Protein AF-A0A7V8WSM6-F1 (afdb_monomer_lite)

Sequence (224 aa):
PVTVFGSGVRNAYDLVWHSNGRLYVPTNGSAAGGNTPGSPSGVTPSVPPMVNVGTQNDFLFTVTAGGYYGHPNPLLGNYALNGANPTSSVDRAEVVDQVVNGQVVYNGYPVGISVDPDYRFFAWDFSRNRSPNGVIEYKSATFGGILQNKILVVEYSGGDRILVLTPDSSGNIVSAEVLGVAGGLANPLDLIEDPSNGNIYVAELVSFTSTGATSSISVLKPEN

Structure (mmCIF, N/CA/C/O backbone):
data_AF-A0A7V8WSM6-F1
#
_entry.id   AF-A0A7V8WSM6-F1
#
loop_
_atom_site.group_PDB
_atom_site.id
_atom_site.type_symbol
_atom_site.label_atom_id
_atom_site.label_alt_id
_atom_site.label_comp_id
_atom_site.label_asym_id
_atom_site.label_entity_id
_atom_site.label_seq_id
_atom_site.pdbx_PDB_ins_code
_atom_site.Cartn_x
_atom_site.Cartn_y
_atom_site.Cartn_z
_atom_site.occupancy
_atom_site.B_iso_or_equiv
_atom_site.auth_seq_id
_atom_site.auth_comp_id
_atom_site.auth_asym_id
_atom_site.auth_atom_id
_atom_site.pdbx_PDB_model_num
ATOM 1 N N . PRO A 1 1 ? 6.224 -27.135 4.032 1.00 78.38 1 PRO A N 1
ATOM 2 C CA . PRO A 1 1 ? 7.325 -26.280 3.527 1.00 78.38 1 PRO A CA 1
ATOM 3 C C . PRO A 1 1 ? 6.829 -24.834 3.478 1.00 78.38 1 PRO A C 1
ATOM 5 O O . PRO A 1 1 ? 5.652 -24.642 3.191 1.00 78.38 1 PRO A O 1
ATOM 8 N N . VAL A 1 2 ? 7.675 -23.853 3.798 1.00 87.50 2 VAL A N 1
ATOM 9 C CA . VAL A 1 2 ? 7.325 -22.425 3.688 1.00 87.50 2 VAL A CA 1
ATOM 10 C C . VAL A 1 2 ? 7.483 -21.998 2.228 1.00 87.50 2 VAL A C 1
ATOM 12 O O . VAL A 1 2 ? 8.484 -22.338 1.600 1.00 87.50 2 VAL A O 1
ATOM 15 N N . THR A 1 3 ? 6.497 -21.285 1.686 1.00 90.69 3 THR A N 1
ATOM 16 C CA . THR A 1 3 ? 6.474 -20.814 0.293 1.00 90.69 3 THR A CA 1
ATOM 17 C C . THR A 1 3 ? 6.193 -19.318 0.241 1.00 90.69 3 THR A C 1
ATOM 19 O O . THR A 1 3 ? 5.464 -18.795 1.081 1.00 90.69 3 THR A O 1
ATOM 22 N N . VAL A 1 4 ? 6.731 -18.633 -0.770 1.00 91.69 4 VAL A N 1
ATOM 23 C CA . VAL A 1 4 ? 6.408 -17.225 -1.038 1.00 91.69 4 VAL A CA 1
ATOM 24 C C . VAL A 1 4 ? 4.964 -17.137 -1.535 1.00 91.69 4 VAL A C 1
ATOM 26 O O . VAL A 1 4 ? 4.626 -17.759 -2.539 1.00 91.69 4 VAL A O 1
ATOM 29 N N . PHE A 1 5 ? 4.111 -16.388 -0.829 1.00 95.12 5 PHE A N 1
ATOM 30 C CA . PHE A 1 5 ? 2.722 -16.164 -1.248 1.00 95.12 5 PHE A CA 1
ATOM 31 C C . PHE A 1 5 ? 2.624 -15.072 -2.319 1.00 95.12 5 PHE A C 1
ATOM 33 O O . PHE A 1 5 ? 1.976 -15.279 -3.332 1.00 95.12 5 PHE A O 1
ATOM 40 N N . GLY A 1 6 ? 3.312 -13.946 -2.140 1.00 95.75 6 GLY A N 1
ATOM 41 C CA . GLY A 1 6 ? 3.462 -12.877 -3.131 1.00 95.75 6 GLY A CA 1
ATOM 42 C C . GLY A 1 6 ? 4.819 -12.194 -2.956 1.00 95.75 6 GLY A C 1
ATOM 43 O O . GLY A 1 6 ? 5.420 -12.295 -1.885 1.00 95.75 6 GLY A O 1
ATOM 44 N N . SER A 1 7 ? 5.328 -11.543 -4.000 1.00 96.44 7 SER A N 1
ATOM 45 C CA . SER A 1 7 ? 6.680 -10.967 -4.035 1.00 96.44 7 SER A CA 1
ATOM 46 C C . SER A 1 7 ? 6.678 -9.495 -4.460 1.00 96.44 7 SER A C 1
ATOM 48 O O . SER A 1 7 ? 5.673 -8.954 -4.909 1.00 96.44 7 SER A O 1
ATOM 50 N N . GLY A 1 8 ? 7.811 -8.807 -4.310 1.00 96.50 8 GLY A N 1
ATOM 51 C CA . GLY A 1 8 ? 7.942 -7.418 -4.766 1.00 96.50 8 GLY A CA 1
ATOM 52 C C . GLY A 1 8 ? 7.204 -6.389 -3.912 1.00 96.50 8 GLY A C 1
ATOM 53 O O . GLY A 1 8 ? 6.919 -5.301 -4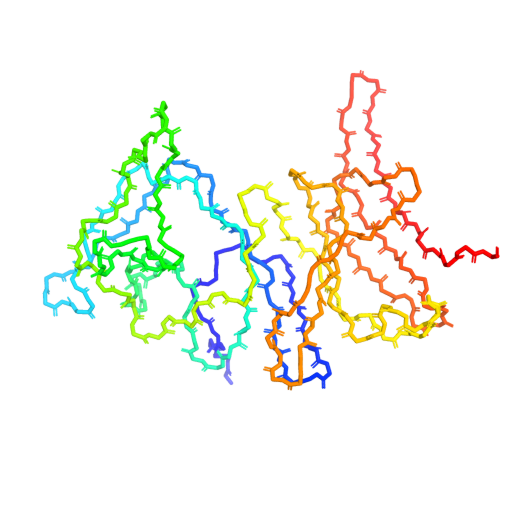.394 1.00 96.50 8 GLY A O 1
ATOM 54 N N . VAL A 1 9 ? 6.898 -6.706 -2.655 1.00 97.00 9 VAL A N 1
ATOM 55 C CA . VAL A 1 9 ? 6.440 -5.722 -1.665 1.00 97.00 9 VAL A CA 1
ATOM 56 C C . VAL A 1 9 ? 7.675 -5.087 -1.025 1.00 97.00 9 VAL A C 1
ATOM 58 O O . VAL A 1 9 ? 8.563 -5.806 -0.571 1.00 97.00 9 VAL A O 1
ATOM 61 N N . ARG A 1 10 ? 7.762 -3.752 -1.008 1.00 96.12 10 ARG A N 1
ATOM 62 C CA . ARG A 1 10 ? 8.948 -3.034 -0.511 1.00 96.12 10 ARG A CA 1
ATOM 63 C C . ARG A 1 10 ? 9.020 -2.987 1.017 1.00 96.12 10 ARG A C 1
ATOM 65 O O . ARG A 1 10 ? 9.949 -3.524 1.606 1.00 96.12 10 ARG A O 1
ATOM 72 N N . ASN A 1 11 ? 8.089 -2.263 1.636 1.00 96.69 11 ASN A N 1
ATOM 73 C CA . ASN A 1 11 ? 8.091 -1.973 3.069 1.00 96.69 11 ASN A CA 1
ATOM 74 C C . ASN A 1 11 ? 6.647 -1.923 3.581 1.00 96.69 11 ASN A C 1
ATOM 76 O O . ASN A 1 11 ? 6.059 -0.847 3.684 1.00 96.69 11 ASN A O 1
ATOM 80 N N . ALA A 1 12 ? 6.059 -3.098 3.791 1.00 97.12 12 ALA A N 1
ATOM 81 C CA . ALA A 1 12 ? 4.741 -3.251 4.393 1.00 97.12 12 ALA A CA 1
ATOM 82 C C . ALA A 1 12 ? 4.915 -3.634 5.862 1.00 97.12 12 ALA A C 1
ATOM 84 O O . ALA A 1 12 ? 5.482 -4.687 6.154 1.00 97.12 12 ALA A O 1
ATOM 85 N N . TYR A 1 13 ? 4.461 -2.768 6.765 1.00 97.19 13 TYR A N 1
ATOM 86 C CA . TYR A 1 13 ? 4.556 -3.013 8.205 1.00 97.19 13 TYR A CA 1
ATOM 87 C C . TYR A 1 13 ? 3.433 -3.906 8.728 1.00 97.19 13 TYR A C 1
ATOM 89 O O . TYR A 1 13 ? 3.624 -4.562 9.747 1.00 97.19 13 TYR A O 1
ATOM 97 N N . ASP A 1 14 ? 2.303 -3.953 8.021 1.00 98.50 14 ASP A N 1
ATOM 98 C CA . ASP A 1 14 ? 1.127 -4.709 8.431 1.00 98.50 14 ASP A CA 1
ATOM 99 C C . ASP A 1 14 ? 0.302 -5.190 7.221 1.00 98.50 14 ASP A C 1
ATOM 101 O O . ASP A 1 14 ? 0.520 -4.769 6.078 1.00 98.50 14 ASP A O 1
ATOM 105 N N . LEU A 1 15 ? -0.619 -6.122 7.465 1.00 98.50 15 LEU A N 1
ATOM 106 C CA . LEU A 1 15 ? -1.528 -6.694 6.481 1.00 98.50 15 LEU A CA 1
ATOM 107 C C . LEU A 1 15 ? -2.850 -7.117 7.122 1.00 98.50 15 LEU A C 1
ATOM 109 O O . LEU A 1 15 ? -2.899 -7.520 8.279 1.00 98.50 15 LEU A O 1
ATOM 113 N N . VAL A 1 16 ? -3.927 -7.121 6.337 1.00 98.69 16 VAL A N 1
ATOM 114 C CA . VAL A 1 16 ? -5.225 -7.613 6.808 1.00 98.69 16 VAL A CA 1
ATOM 115 C C . VAL A 1 16 ? -5.886 -8.548 5.806 1.00 98.69 16 VAL A C 1
ATOM 117 O O . VAL A 1 16 ? -6.043 -8.231 4.625 1.00 98.69 16 VAL A O 1
ATOM 120 N N . TRP A 1 17 ? -6.315 -9.712 6.296 1.00 98.56 17 TRP A N 1
ATOM 121 C CA . TRP A 1 17 ? -7.311 -10.533 5.614 1.00 98.56 17 TRP A CA 1
ATOM 122 C C . TRP A 1 17 ? -8.693 -9.984 5.933 1.00 98.56 17 TRP A C 1
ATOM 124 O O . TRP A 1 17 ? -9.184 -10.133 7.051 1.00 98.56 17 TRP A O 1
ATOM 134 N N . HIS A 1 18 ? -9.307 -9.351 4.944 1.00 98.56 18 HIS A N 1
ATOM 135 C CA . HIS A 1 18 ? -10.656 -8.827 5.073 1.00 98.56 18 HIS A CA 1
ATOM 136 C C . HIS A 1 18 ? -11.681 -9.948 4.901 1.00 98.56 18 HIS A C 1
ATOM 138 O O . HIS A 1 18 ? -11.479 -10.895 4.134 1.00 98.56 18 HIS A O 1
ATOM 144 N N . SER A 1 19 ? -12.845 -9.793 5.524 1.00 97.88 19 SER A N 1
ATOM 145 C CA . SER A 1 19 ? -14.006 -10.678 5.362 1.00 97.88 19 SER A CA 1
ATOM 146 C C . SER A 1 19 ? -14.483 -10.875 3.912 1.00 97.88 19 SER A C 1
ATOM 148 O O . SER A 1 19 ? -15.227 -11.813 3.636 1.00 97.88 19 SER A O 1
ATOM 150 N N . ASN A 1 20 ? -14.026 -10.046 2.962 1.00 97.50 20 ASN A N 1
ATOM 151 C CA . ASN A 1 20 ? -14.341 -10.166 1.537 1.00 97.50 20 ASN A CA 1
ATOM 152 C C . ASN A 1 20 ? -13.404 -11.154 0.808 1.00 97.50 20 ASN A C 1
ATOM 154 O O . ASN A 1 20 ? -13.482 -11.300 -0.410 1.00 97.50 20 ASN A O 1
ATOM 158 N N . GLY A 1 21 ? -12.507 -11.819 1.546 1.00 97.50 21 GLY A N 1
ATOM 159 C CA . GLY A 1 21 ? -11.591 -12.836 1.034 1.00 97.50 21 GLY A CA 1
ATOM 160 C C . GLY A 1 21 ? -10.293 -12.290 0.439 1.00 97.50 21 GLY A C 1
ATOM 161 O O . GLY A 1 21 ? -9.539 -13.058 -0.158 1.00 97.50 21 GLY A O 1
ATOM 162 N N . ARG A 1 22 ? -10.012 -10.988 0.576 1.00 98.25 22 ARG A N 1
ATOM 163 C CA . ARG A 1 22 ? -8.795 -10.357 0.046 1.00 98.25 22 ARG A CA 1
ATOM 164 C C . ARG A 1 22 ? -7.800 -10.014 1.143 1.00 98.25 22 ARG A C 1
ATOM 166 O O . ARG A 1 22 ? -8.174 -9.623 2.246 1.00 98.25 22 ARG A O 1
ATOM 173 N N . LEU A 1 23 ? -6.523 -10.133 0.791 1.00 98.62 23 LEU A N 1
ATOM 174 C CA . LEU A 1 23 ? -5.397 -9.698 1.604 1.00 98.62 23 LEU A CA 1
ATOM 175 C C . LEU A 1 23 ? -4.995 -8.285 1.179 1.00 98.62 23 LEU A C 1
ATOM 177 O O . LEU A 1 23 ? -4.481 -8.099 0.077 1.00 98.62 23 LEU A O 1
ATOM 181 N N . TYR A 1 24 ? -5.234 -7.300 2.035 1.00 98.81 24 TYR A N 1
ATOM 182 C CA . TYR A 1 24 ? -4.832 -5.916 1.808 1.00 98.81 24 TYR A CA 1
ATOM 183 C C . TYR A 1 24 ? -3.519 -5.622 2.529 1.00 98.81 24 TYR A C 1
ATOM 185 O O . TYR A 1 24 ? -3.363 -5.964 3.699 1.00 98.81 24 TYR A O 1
ATOM 193 N N . VAL A 1 25 ? -2.574 -5.008 1.817 1.00 98.81 25 VAL A N 1
ATOM 194 C CA . VAL A 1 25 ? -1.205 -4.781 2.298 1.00 98.81 25 VAL A CA 1
ATOM 195 C C . VAL A 1 25 ? -0.786 -3.339 1.993 1.00 98.81 25 VAL A C 1
ATOM 197 O O . VAL A 1 25 ? -0.358 -3.054 0.866 1.00 98.81 25 VAL A O 1
ATOM 200 N N . PRO A 1 26 ? -0.945 -2.395 2.939 1.00 98.50 26 PRO A N 1
ATOM 201 C CA . PRO A 1 26 ? -0.388 -1.054 2.802 1.00 98.50 26 PRO A CA 1
ATOM 202 C C . PRO A 1 26 ? 1.138 -1.122 2.760 1.00 98.50 26 PRO A C 1
ATOM 204 O O . PRO A 1 26 ? 1.773 -1.820 3.544 1.00 98.50 26 PRO A O 1
ATOM 207 N N . THR A 1 27 ? 1.744 -0.415 1.815 1.00 98.56 27 THR A N 1
ATOM 208 C CA . THR A 1 27 ? 3.173 -0.527 1.528 1.00 98.56 27 THR A CA 1
ATOM 209 C C . THR A 1 27 ? 3.771 0.840 1.269 1.00 98.56 27 THR A C 1
ATOM 211 O O . THR A 1 27 ? 3.248 1.617 0.469 1.00 98.56 27 THR A O 1
ATOM 214 N N . ASN A 1 28 ? 4.905 1.123 1.908 1.00 97.81 28 ASN A N 1
ATOM 215 C CA . ASN A 1 28 ? 5.605 2.384 1.710 1.00 97.81 28 ASN A CA 1
ATOM 216 C C . ASN A 1 28 ? 6.501 2.334 0.466 1.00 97.81 28 ASN A C 1
ATOM 218 O O . ASN A 1 28 ? 7.346 1.438 0.316 1.00 97.81 28 ASN A O 1
ATOM 222 N N . GLY A 1 29 ? 6.382 3.357 -0.370 1.00 95.50 29 GLY A N 1
ATOM 223 C CA . GLY A 1 29 ? 7.327 3.729 -1.409 1.00 95.50 29 GLY A CA 1
ATOM 224 C C . GLY A 1 29 ? 8.644 4.256 -0.831 1.00 95.50 29 GLY A C 1
ATOM 225 O O . GLY A 1 29 ? 8.790 4.499 0.370 1.00 95.50 29 GLY A O 1
ATOM 226 N N . SER A 1 30 ? 9.668 4.368 -1.680 1.00 93.25 30 SER A N 1
ATOM 227 C CA . SER A 1 30 ? 10.957 4.941 -1.285 1.00 93.25 30 SER A CA 1
ATOM 228 C C . SER A 1 30 ? 10.982 6.461 -1.414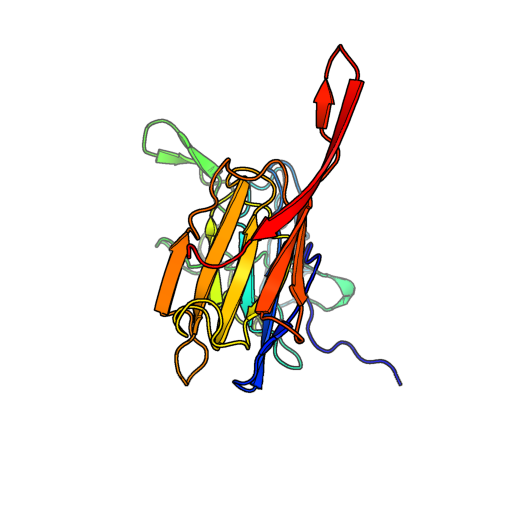 1.00 93.25 30 SER A C 1
ATOM 230 O O . SER A 1 30 ? 10.385 7.029 -2.329 1.00 93.25 30 SER A O 1
ATOM 232 N N . ALA A 1 31 ? 11.804 7.101 -0.579 1.00 91.06 31 ALA A N 1
ATOM 233 C CA . ALA A 1 31 ? 12.339 8.424 -0.882 1.00 91.06 31 ALA A CA 1
ATOM 234 C C . ALA A 1 31 ? 13.166 8.403 -2.188 1.00 91.06 31 ALA A C 1
ATOM 236 O O . ALA A 1 31 ? 13.475 7.333 -2.728 1.00 91.06 31 ALA A O 1
ATOM 237 N N . ALA A 1 32 ? 13.511 9.591 -2.691 1.00 90.12 32 ALA A N 1
ATOM 238 C CA . ALA A 1 32 ? 14.364 9.730 -3.870 1.00 90.12 32 ALA A CA 1
ATOM 239 C C . ALA A 1 32 ? 15.819 9.306 -3.588 1.00 90.12 32 ALA A C 1
ATOM 241 O O . ALA A 1 32 ? 16.246 9.237 -2.434 1.00 90.12 32 ALA A O 1
ATOM 242 N N . GLY A 1 33 ? 16.585 9.056 -4.651 1.00 88.62 33 GLY A N 1
ATOM 243 C CA . GLY A 1 33 ? 18.022 8.767 -4.581 1.00 88.62 33 GLY A CA 1
ATOM 244 C C . GLY A 1 33 ? 18.384 7.280 -4.591 1.00 88.62 33 GLY A C 1
ATOM 245 O O . GLY A 1 33 ? 19.563 6.935 -4.544 1.00 88.62 33 GLY A O 1
ATOM 246 N N . GLY A 1 34 ? 17.388 6.393 -4.663 1.00 90.38 34 GLY A N 1
ATOM 247 C CA . GLY A 1 34 ? 17.605 4.951 -4.801 1.00 90.38 34 GLY A CA 1
ATOM 248 C C . GLY A 1 34 ? 18.064 4.543 -6.205 1.00 90.38 34 GLY A C 1
ATOM 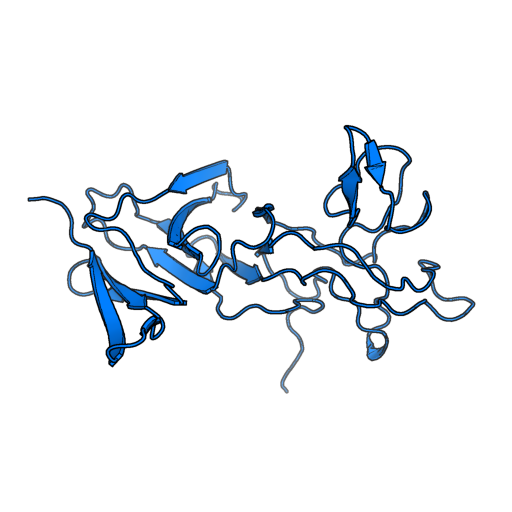249 O O . GLY A 1 34 ? 18.020 5.335 -7.140 1.00 90.38 34 GLY A O 1
ATOM 250 N N . ASN A 1 35 ? 18.456 3.279 -6.368 1.00 93.81 35 ASN A N 1
ATOM 251 C CA . ASN A 1 35 ? 18.804 2.690 -7.665 1.00 93.81 35 ASN A CA 1
ATOM 252 C C . ASN A 1 35 ? 17.948 1.443 -7.921 1.00 93.81 35 ASN A C 1
ATOM 254 O O . ASN A 1 35 ? 17.541 0.769 -6.971 1.00 93.81 35 ASN A O 1
ATOM 258 N N . THR A 1 36 ? 17.720 1.105 -9.190 1.00 95.25 36 THR A N 1
ATOM 259 C CA . THR A 1 36 ? 17.063 -0.145 -9.606 1.00 95.25 36 THR A CA 1
ATOM 260 C C . THR A 1 36 ? 17.998 -0.979 -10.481 1.00 95.25 36 THR A C 1
ATOM 262 O O . THR A 1 36 ? 18.817 -0.425 -11.222 1.00 95.25 36 THR A O 1
ATOM 265 N N . PRO A 1 37 ? 17.924 -2.318 -10.398 1.00 96.62 37 PRO A N 1
ATOM 266 C CA . PRO A 1 37 ? 18.732 -3.193 -11.235 1.00 96.62 37 PRO A CA 1
ATOM 267 C C . PRO A 1 37 ? 18.267 -3.142 -12.695 1.00 96.62 37 PRO A C 1
ATOM 269 O O . PRO A 1 37 ? 17.092 -2.928 -12.976 1.00 96.62 37 PRO A O 1
ATOM 272 N N . GLY A 1 38 ? 19.191 -3.405 -13.618 1.00 96.94 38 GLY A N 1
ATOM 273 C CA . GLY A 1 38 ? 18.856 -3.724 -15.004 1.00 96.94 38 GLY A CA 1
ATOM 274 C C . GLY A 1 38 ? 18.723 -5.232 -15.204 1.00 96.94 38 GLY A C 1
ATOM 275 O O . GLY A 1 38 ? 19.365 -6.017 -14.499 1.00 96.94 38 GLY A O 1
ATOM 276 N N . SER A 1 39 ? 17.918 -5.642 -16.177 1.00 97.56 39 SER A N 1
ATOM 277 C CA . SER A 1 39 ? 17.816 -7.039 -16.588 1.00 97.56 39 SER A CA 1
ATOM 278 C C . SER A 1 39 ? 19.076 -7.476 -17.354 1.00 97.56 39 SER A C 1
ATOM 280 O O . SER A 1 39 ? 19.581 -6.712 -18.183 1.00 97.56 39 SER A O 1
ATOM 282 N N . PRO A 1 40 ? 19.576 -8.708 -17.160 1.00 96.75 40 PRO A N 1
ATOM 283 C CA . PRO A 1 40 ? 20.607 -9.287 -18.016 1.00 96.75 40 PRO A CA 1
ATOM 284 C C . PRO A 1 40 ? 20.185 -9.354 -19.493 1.00 96.75 40 PRO A C 1
ATOM 286 O O . PRO A 1 40 ? 18.999 -9.390 -19.819 1.00 96.75 40 PRO A O 1
ATOM 289 N N . SER A 1 41 ? 21.164 -9.436 -20.398 1.00 95.75 41 SER A N 1
ATOM 290 C CA . SER A 1 41 ? 20.895 -9.632 -21.829 1.00 95.75 41 SER A CA 1
ATOM 291 C C . SER A 1 41 ? 20.082 -10.910 -22.072 1.00 95.75 41 SER A C 1
ATOM 293 O O . SER A 1 41 ? 20.397 -11.962 -21.517 1.00 95.75 41 SER A O 1
ATOM 295 N N . GLY A 1 42 ? 19.043 -10.814 -22.904 1.00 92.56 42 GLY A N 1
ATOM 296 C CA . GLY A 1 42 ? 18.147 -11.928 -23.230 1.00 92.56 42 GLY A CA 1
ATOM 297 C C . GLY A 1 42 ? 17.003 -12.159 -22.235 1.00 92.56 42 GLY A C 1
ATOM 298 O O . GLY A 1 42 ? 16.142 -12.993 -22.507 1.00 92.56 42 GLY A O 1
ATOM 299 N N . VAL A 1 43 ? 16.948 -11.421 -21.120 1.00 93.25 43 VAL A N 1
ATOM 300 C CA . VAL A 1 43 ? 15.796 -11.430 -20.205 1.00 93.25 43 VAL A CA 1
ATOM 301 C C . VAL A 1 43 ? 14.708 -10.487 -20.724 1.00 93.25 43 VAL A C 1
ATOM 303 O O . VAL A 1 43 ? 14.999 -9.413 -21.246 1.00 93.25 43 VAL A O 1
ATOM 306 N N . THR A 1 44 ? 13.448 -10.909 -20.604 1.00 90.94 44 THR A N 1
ATOM 307 C CA . THR A 1 44 ? 12.267 -10.123 -20.991 1.00 90.94 44 THR A CA 1
ATOM 308 C C . THR A 1 44 ? 11.369 -9.910 -19.763 1.00 90.94 44 THR A C 1
ATOM 310 O O . THR A 1 44 ? 11.040 -10.907 -19.121 1.00 90.94 44 THR A O 1
ATOM 313 N N . PRO A 1 45 ? 10.945 -8.668 -19.450 1.00 92.69 45 PRO A N 1
ATOM 314 C CA . PRO A 1 45 ? 11.236 -7.434 -20.186 1.00 92.69 45 PRO A CA 1
ATOM 315 C C . PRO A 1 45 ? 12.712 -7.015 -20.097 1.00 92.69 45 PRO A C 1
ATOM 317 O O . PRO A 1 45 ? 13.385 -7.267 -19.101 1.00 92.69 45 PRO A O 1
ATOM 320 N N . SER A 1 46 ? 13.207 -6.369 -21.159 1.00 95.75 46 SER A N 1
ATOM 321 C CA . SER A 1 46 ? 14.534 -5.747 -21.163 1.00 95.75 46 SER A CA 1
ATOM 322 C C . SER A 1 46 ? 14.453 -4.423 -20.410 1.00 95.75 46 SER A C 1
ATOM 324 O O . SER A 1 46 ? 14.003 -3.423 -20.964 1.00 95.75 46 SER A O 1
ATOM 326 N N . VAL A 1 47 ? 14.884 -4.416 -19.154 1.00 97.31 47 VAL A N 1
ATOM 327 C CA . VAL A 1 47 ? 14.799 -3.274 -18.240 1.00 97.31 47 VAL A CA 1
ATOM 328 C C . VAL A 1 47 ? 16.193 -2.660 -18.060 1.00 97.31 47 VAL A C 1
ATOM 330 O O . VAL A 1 47 ? 17.099 -3.354 -17.597 1.00 97.31 47 VAL A O 1
ATOM 333 N N . PRO A 1 48 ? 16.419 -1.379 -18.401 1.00 96.56 48 PRO A N 1
ATOM 334 C CA . PRO A 1 48 ? 17.684 -0.714 -18.093 1.00 96.56 48 PRO A CA 1
ATOM 335 C C . PRO A 1 48 ? 17.790 -0.431 -16.582 1.00 96.56 48 PRO A C 1
ATOM 337 O O . PRO A 1 48 ? 16.767 -0.251 -15.931 1.00 96.56 48 PRO A O 1
ATOM 340 N N . PRO A 1 49 ? 18.991 -0.360 -15.986 1.00 95.94 49 PRO A N 1
ATOM 341 C CA . PRO A 1 49 ? 19.119 0.102 -14.606 1.00 95.94 49 PRO A CA 1
ATOM 342 C C . PRO A 1 49 ? 18.744 1.588 -14.504 1.00 95.94 49 PRO A C 1
ATOM 344 O O . PRO A 1 49 ? 19.023 2.359 -15.425 1.00 95.94 49 PRO A O 1
ATOM 347 N N . MET A 1 50 ? 18.184 2.008 -13.369 1.00 93.50 50 MET A N 1
ATOM 348 C CA . MET A 1 50 ? 18.045 3.430 -13.037 1.00 93.50 50 MET A CA 1
ATOM 349 C C . MET A 1 50 ? 18.932 3.788 -11.850 1.00 93.50 50 MET A C 1
ATOM 351 O O . MET A 1 50 ? 19.126 2.991 -10.928 1.00 93.50 50 MET A O 1
ATOM 355 N N . VAL A 1 51 ? 19.441 5.017 -11.863 1.00 91.56 51 VAL A N 1
ATOM 356 C CA . VAL A 1 51 ? 20.179 5.616 -10.751 1.00 91.56 51 VAL A CA 1
ATOM 357 C C . VAL A 1 51 ? 19.476 6.880 -10.294 1.00 91.56 51 VAL A C 1
ATOM 359 O O . VAL A 1 51 ? 18.879 7.572 -11.113 1.00 91.56 51 VAL A O 1
ATOM 362 N N . ASN A 1 52 ? 19.573 7.193 -9.002 1.00 88.88 52 ASN A N 1
ATOM 363 C CA . ASN A 1 52 ? 18.945 8.381 -8.422 1.00 88.88 52 ASN A CA 1
ATOM 364 C C . ASN A 1 52 ? 17.425 8.447 -8.683 1.00 88.88 52 ASN A C 1
ATOM 366 O O . ASN A 1 52 ? 16.897 9.504 -8.999 1.00 88.88 52 ASN A O 1
ATOM 370 N N . VAL A 1 53 ? 16.724 7.319 -8.576 1.00 91.38 53 VAL A N 1
ATOM 371 C CA . VAL A 1 53 ? 15.282 7.186 -8.833 1.00 91.38 53 VAL A CA 1
ATOM 372 C C . VAL A 1 53 ? 14.479 8.168 -7.982 1.00 91.38 53 VAL A C 1
ATOM 374 O O . VAL A 1 53 ? 14.789 8.373 -6.803 1.00 91.38 53 VAL A O 1
ATOM 377 N N . GLY A 1 54 ? 13.436 8.749 -8.577 1.00 88.12 54 GLY A N 1
ATOM 378 C CA . GLY A 1 54 ? 12.536 9.683 -7.905 1.00 88.12 54 GLY A CA 1
ATOM 379 C C . GLY A 1 54 ? 11.745 9.072 -6.743 1.00 88.12 54 GLY A C 1
ATOM 380 O O . GLY A 1 54 ? 11.687 7.857 -6.547 1.00 88.12 54 GLY A O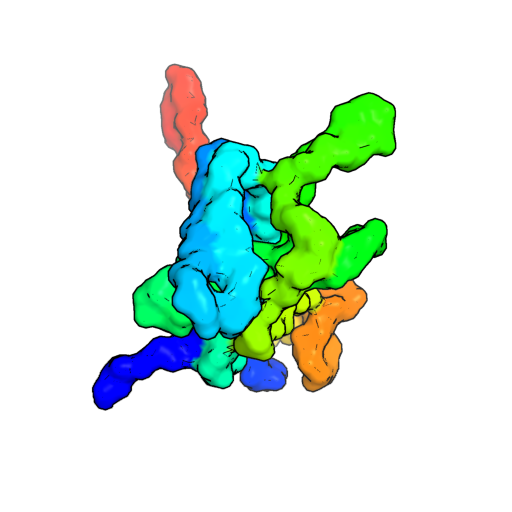 1
ATOM 381 N N . THR A 1 55 ? 11.115 9.935 -5.943 1.00 90.81 55 THR A N 1
ATOM 382 C CA . THR A 1 55 ? 10.243 9.497 -4.838 1.00 90.81 55 THR A CA 1
ATOM 383 C C . THR A 1 55 ? 9.060 8.685 -5.361 1.00 90.81 55 THR A C 1
ATOM 385 O O . THR A 1 55 ? 8.364 9.116 -6.281 1.00 90.81 55 THR A O 1
ATOM 388 N N . GLN A 1 56 ? 8.801 7.542 -4.732 1.00 93.69 56 GLN A N 1
ATOM 389 C CA . GLN A 1 56 ? 7.679 6.668 -5.068 1.00 93.69 56 GLN A CA 1
ATOM 390 C C . GLN A 1 56 ? 6.440 7.034 -4.248 1.00 93.69 56 GLN A C 1
ATOM 392 O O . GLN A 1 56 ? 6.546 7.520 -3.120 1.00 93.69 56 GLN A O 1
ATOM 397 N N . ASN A 1 57 ? 5.264 6.773 -4.811 1.00 95.25 57 ASN A N 1
ATOM 398 C CA . ASN A 1 57 ? 4.024 6.812 -4.047 1.00 95.25 57 ASN A CA 1
ATOM 399 C C . ASN A 1 57 ? 3.942 5.605 -3.100 1.00 95.25 57 ASN A C 1
ATOM 401 O O . ASN A 1 57 ? 4.577 4.571 -3.328 1.00 95.25 57 ASN A O 1
ATOM 405 N N . ASP A 1 58 ? 3.145 5.749 -2.048 1.00 97.81 58 ASP A N 1
ATOM 406 C CA . ASP A 1 58 ? 2.756 4.659 -1.167 1.00 97.81 58 ASP A CA 1
ATOM 407 C C . ASP A 1 58 ? 1.489 3.986 -1.714 1.00 97.81 58 ASP A C 1
ATOM 409 O O . ASP A 1 58 ? 0.580 4.653 -2.213 1.00 97.81 58 ASP A O 1
ATOM 413 N N . PHE A 1 59 ? 1.398 2.662 -1.607 1.00 98.31 59 PHE A N 1
ATOM 414 C CA . PHE A 1 59 ? 0.325 1.893 -2.239 1.00 98.31 59 PHE A CA 1
ATOM 415 C C . PHE A 1 59 ? -0.373 0.953 -1.264 1.00 98.31 59 PHE A C 1
ATOM 417 O O . PHE A 1 59 ? 0.253 0.383 -0.374 1.00 98.31 59 PHE A O 1
ATOM 424 N N . LEU A 1 60 ? -1.670 0.730 -1.473 1.00 98.62 60 LEU A N 1
ATOM 425 C CA . LEU A 1 60 ? -2.359 -0.449 -0.958 1.00 98.62 60 LEU A CA 1
ATOM 426 C C . LEU A 1 60 ? -2.295 -1.524 -2.032 1.00 98.62 60 LEU A C 1
ATOM 428 O O . LEU A 1 60 ? -2.780 -1.294 -3.138 1.00 98.62 60 LEU A O 1
ATOM 432 N N . PHE A 1 61 ? -1.778 -2.705 -1.721 1.00 98.50 61 PHE A N 1
ATOM 433 C CA . PHE A 1 61 ? -1.885 -3.855 -2.616 1.00 98.50 61 PHE A CA 1
ATOM 434 C C . PHE A 1 61 ? -3.007 -4.785 -2.177 1.00 98.50 61 PHE A C 1
ATOM 436 O O . PHE A 1 61 ? -3.215 -4.994 -0.984 1.00 98.50 61 PHE A O 1
ATOM 443 N N . THR A 1 62 ? -3.697 -5.389 -3.144 1.00 98.06 62 THR A N 1
ATOM 444 C CA . THR A 1 62 ? -4.482 -6.600 -2.896 1.00 98.06 62 THR A CA 1
ATOM 445 C C . THR A 1 62 ? -3.630 -7.802 -3.274 1.00 98.06 62 THR A C 1
ATOM 447 O O . THR A 1 62 ? -3.512 -8.145 -4.451 1.00 98.06 62 THR A O 1
ATOM 450 N N . VAL A 1 63 ? -3.003 -8.419 -2.275 1.00 98.38 63 VAL A N 1
ATOM 451 C CA . VAL A 1 63 ? -2.034 -9.488 -2.488 1.00 98.38 63 VAL A CA 1
ATOM 452 C C . VAL A 1 63 ? -2.735 -10.821 -2.750 1.00 98.38 63 VAL A C 1
ATOM 454 O O . VAL A 1 63 ? -3.593 -11.274 -1.999 1.00 98.38 63 VAL A O 1
ATOM 457 N N . THR A 1 64 ? -2.346 -11.469 -3.839 1.00 97.25 64 THR A N 1
ATOM 458 C CA . THR A 1 64 ? -2.802 -12.783 -4.293 1.00 97.25 64 THR A CA 1
ATOM 459 C C . THR A 1 64 ? -1.617 -13.725 -4.488 1.00 97.25 64 THR A C 1
ATOM 461 O O . THR A 1 64 ? -0.483 -13.275 -4.692 1.00 97.25 64 THR A O 1
ATOM 464 N N . ALA A 1 65 ? -1.891 -15.031 -4.425 1.00 96.06 65 ALA A N 1
ATOM 465 C CA . ALA A 1 65 ? -0.891 -16.077 -4.594 1.00 96.06 65 ALA A CA 1
ATOM 466 C C . ALA A 1 65 ? -0.151 -15.937 -5.939 1.00 96.06 65 ALA A C 1
ATOM 468 O O . ALA A 1 65 ? -0.783 -15.878 -6.992 1.00 96.06 65 ALA A O 1
ATOM 469 N N . GLY A 1 66 ? 1.181 -15.897 -5.899 1.00 94.19 66 GLY A N 1
ATOM 470 C CA . GLY A 1 66 ? 2.058 -15.757 -7.064 1.00 94.19 66 GLY A CA 1
ATOM 471 C C . GLY A 1 66 ? 2.153 -14.342 -7.646 1.00 94.19 66 GLY A C 1
ATOM 472 O O . GLY A 1 66 ? 2.880 -14.147 -8.612 1.00 94.19 66 GLY A O 1
ATOM 473 N N . GLY A 1 67 ? 1.448 -13.351 -7.093 1.00 95.94 67 GLY A N 1
ATOM 474 C CA . GLY A 1 67 ? 1.501 -11.981 -7.608 1.00 95.94 67 GLY A CA 1
ATOM 475 C C . GLY A 1 67 ? 2.804 -11.249 -7.270 1.00 95.94 67 GLY A C 1
ATOM 476 O O . GLY A 1 67 ? 3.402 -11.483 -6.215 1.00 95.94 67 GLY A O 1
ATOM 477 N N . TYR A 1 68 ? 3.187 -10.317 -8.145 1.00 97.31 68 TYR A N 1
ATOM 478 C CA . TYR A 1 68 ? 4.304 -9.392 -7.968 1.00 97.31 68 TYR A CA 1
ATOM 479 C C . TYR A 1 68 ? 3.794 -7.954 -7.766 1.00 97.31 68 TYR A C 1
ATOM 481 O O . TYR A 1 68 ? 2.844 -7.527 -8.426 1.00 97.31 68 TYR A O 1
ATOM 489 N N . TYR A 1 69 ? 4.420 -7.195 -6.861 1.00 97.88 69 TYR A N 1
ATOM 490 C CA . TYR A 1 69 ? 3.948 -5.860 -6.447 1.00 97.88 69 TYR A CA 1
ATOM 491 C C . TYR A 1 69 ? 4.961 -4.731 -6.679 1.00 97.88 69 TYR A C 1
ATOM 493 O O . TYR A 1 69 ? 4.815 -3.643 -6.129 1.00 97.88 69 TYR A O 1
ATOM 501 N N . GLY A 1 70 ? 5.923 -4.945 -7.583 1.00 96.25 70 GLY A N 1
ATOM 502 C CA . GLY A 1 70 ? 6.652 -3.855 -8.237 1.00 96.25 70 GLY A CA 1
ATOM 503 C C . GLY A 1 70 ? 8.012 -3.498 -7.644 1.00 96.25 70 GLY A C 1
ATOM 504 O O . GLY A 1 70 ? 8.761 -2.775 -8.288 1.00 96.25 70 GLY A O 1
ATOM 505 N N . HIS A 1 71 ? 8.392 -4.001 -6.466 1.00 97.00 71 HIS A N 1
ATOM 506 C CA . HIS A 1 71 ? 9.752 -3.808 -5.954 1.00 97.00 71 HIS A CA 1
ATOM 507 C C . HIS A 1 71 ? 10.736 -4.802 -6.606 1.00 97.00 71 HIS A C 1
ATOM 509 O O . HIS A 1 71 ? 10.532 -6.012 -6.457 1.00 97.00 71 HIS A O 1
ATOM 515 N N . PRO A 1 72 ? 11.776 -4.362 -7.347 1.00 95.88 72 PRO A N 1
ATOM 516 C CA . PRO A 1 72 ? 12.643 -5.261 -8.116 1.00 95.88 72 PRO A CA 1
ATOM 517 C C . PRO A 1 72 ? 13.322 -6.335 -7.265 1.00 95.88 72 PRO A C 1
ATOM 519 O O . PRO A 1 72 ? 13.808 -6.064 -6.168 1.00 95.88 72 PRO A O 1
ATOM 522 N N . ASN A 1 73 ? 13.397 -7.555 -7.797 1.00 94.06 73 ASN A N 1
ATOM 523 C CA . ASN A 1 73 ? 14.123 -8.662 -7.186 1.00 94.06 73 ASN A CA 1
ATOM 524 C C . ASN A 1 73 ? 14.794 -9.525 -8.272 1.00 94.06 73 ASN A C 1
ATOM 526 O O . ASN A 1 73 ? 14.189 -10.485 -8.762 1.00 94.06 73 ASN A O 1
ATOM 530 N N . PRO A 1 74 ? 16.064 -9.236 -8.615 1.00 94.44 74 PRO A N 1
ATOM 531 C CA . PRO A 1 74 ? 16.806 -9.981 -9.632 1.00 94.44 74 PRO A CA 1
ATOM 532 C C . PRO A 1 74 ? 16.947 -11.481 -9.358 1.00 94.44 74 PRO A C 1
ATOM 534 O O . PRO A 1 74 ? 17.095 -12.250 -10.302 1.00 94.44 74 PRO A O 1
ATOM 537 N N . LEU A 1 75 ? 16.888 -11.921 -8.093 1.00 92.19 75 LEU A N 1
ATOM 538 C CA . LEU A 1 75 ? 16.951 -13.349 -7.749 1.00 92.19 75 LEU A CA 1
ATOM 539 C C . LEU A 1 75 ? 15.679 -14.106 -8.152 1.00 92.19 75 LEU A C 1
ATOM 541 O O . LEU A 1 75 ? 15.712 -15.328 -8.266 1.00 92.19 75 LEU A O 1
ATOM 545 N N . LEU A 1 76 ? 14.576 -13.386 -8.367 1.00 91.38 76 LEU A N 1
ATOM 546 C CA . LEU A 1 76 ? 13.297 -13.919 -8.840 1.00 91.38 76 LEU A CA 1
ATOM 547 C C . LEU A 1 76 ? 13.000 -13.527 -10.296 1.00 91.38 76 LEU A C 1
ATOM 549 O O . LEU A 1 76 ? 11.922 -13.822 -10.797 1.00 91.38 76 LEU A O 1
ATOM 553 N N . GLY A 1 77 ? 13.949 -12.878 -10.979 1.00 93.12 77 GLY A N 1
ATOM 554 C CA . GLY A 1 77 ? 13.784 -12.443 -12.364 1.00 93.12 77 GLY A CA 1
ATOM 555 C C . GLY A 1 77 ? 12.904 -11.204 -12.549 1.00 93.12 77 GLY A C 1
ATOM 556 O O . GLY A 1 77 ? 12.532 -10.922 -13.682 1.00 93.12 77 GLY A O 1
ATOM 557 N N . ASN A 1 78 ? 12.597 -10.460 -11.479 1.00 95.25 78 ASN A N 1
ATOM 558 C CA . ASN A 1 78 ? 11.844 -9.208 -11.567 1.00 95.25 78 ASN A CA 1
ATOM 559 C C . ASN A 1 78 ? 12.779 -8.000 -11.541 1.00 95.25 78 ASN A C 1
ATOM 561 O O . ASN A 1 78 ? 13.634 -7.884 -10.654 1.00 95.25 78 ASN A O 1
ATOM 565 N N . TYR A 1 79 ? 12.592 -7.080 -12.481 1.00 96.69 79 TYR A N 1
ATOM 566 C CA . TYR A 1 79 ? 13.512 -5.960 -12.703 1.00 96.69 79 TYR A CA 1
ATOM 567 C C . TYR A 1 79 ? 12.795 -4.622 -12.847 1.00 96.69 79 TYR A C 1
ATOM 569 O O . TYR A 1 79 ? 13.346 -3.599 -12.436 1.00 96.69 79 TYR A O 1
ATOM 577 N N . ALA A 1 80 ? 11.592 -4.614 -13.420 1.00 96.56 80 ALA A N 1
ATOM 578 C CA . ALA A 1 80 ? 10.837 -3.398 -13.647 1.00 96.56 80 ALA A CA 1
ATOM 579 C C . ALA A 1 80 ? 10.290 -2.875 -12.316 1.00 96.56 80 ALA A C 1
ATOM 581 O O . ALA A 1 80 ? 9.547 -3.558 -11.613 1.00 96.56 80 ALA A O 1
ATOM 582 N N . LEU A 1 81 ? 10.655 -1.641 -11.969 1.00 96.69 81 LEU A N 1
ATOM 583 C CA . LEU A 1 81 ? 10.072 -0.959 -10.822 1.00 96.69 81 LEU A CA 1
ATOM 584 C C . LEU A 1 81 ? 8.615 -0.571 -11.123 1.00 96.69 81 LEU A C 1
ATOM 586 O O . LEU A 1 81 ? 8.358 0.207 -12.042 1.00 96.69 81 LEU A O 1
ATOM 590 N N . ASN A 1 82 ? 7.687 -1.056 -10.297 1.00 96.56 82 ASN A N 1
ATOM 591 C CA . ASN A 1 82 ? 6.257 -0.740 -10.331 1.00 96.56 82 ASN A CA 1
ATOM 592 C C . ASN A 1 82 ? 5.660 -0.821 -11.752 1.00 96.56 82 ASN A C 1
ATOM 594 O O . ASN A 1 82 ? 5.735 -1.862 -12.401 1.00 96.56 82 ASN A O 1
ATOM 598 N N . GLY A 1 83 ? 5.050 0.270 -12.222 1.00 96.12 83 GLY A N 1
ATOM 599 C CA . GLY A 1 83 ? 4.373 0.370 -13.512 1.00 96.12 83 GLY A CA 1
ATOM 600 C C . GLY A 1 83 ? 5.286 0.507 -14.727 1.00 96.12 83 GLY A C 1
ATOM 601 O O . GLY A 1 83 ? 4.773 0.584 -15.840 1.00 96.12 83 GLY A O 1
ATOM 602 N N . ALA A 1 84 ? 6.609 0.511 -14.537 1.00 95.94 84 ALA A N 1
ATOM 603 C CA . ALA A 1 84 ? 7.579 0.761 -15.600 1.00 95.94 84 ALA A CA 1
ATOM 604 C C . ALA A 1 84 ? 7.262 2.055 -16.388 1.00 95.94 84 ALA A C 1
ATOM 606 O O . ALA A 1 84 ? 6.884 3.041 -15.763 1.00 95.94 84 ALA A O 1
ATOM 607 N N . ASN A 1 85 ? 7.459 2.062 -17.714 1.00 95.38 85 ASN A N 1
ATOM 608 C CA . ASN A 1 85 ? 7.037 3.139 -18.623 1.00 95.38 85 ASN A CA 1
ATOM 609 C C . ASN A 1 85 ? 6.678 2.567 -20.017 1.00 95.38 85 ASN A C 1
ATOM 611 O O . ASN A 1 85 ? 7.467 2.685 -20.964 1.00 95.38 85 ASN A O 1
ATOM 615 N N . PRO A 1 86 ? 5.565 1.824 -20.153 1.00 95.94 86 PRO A N 1
ATOM 616 C CA . PRO A 1 86 ? 5.222 1.140 -21.398 1.00 95.94 86 PRO A CA 1
ATOM 617 C C . PRO A 1 86 ? 4.796 2.063 -22.550 1.00 95.94 86 PRO A C 1
ATOM 619 O O . PRO A 1 86 ? 4.948 1.670 -23.709 1.00 95.94 86 PRO A O 1
ATOM 622 N N . THR A 1 87 ? 4.252 3.251 -22.284 1.00 94.62 87 THR A N 1
ATOM 623 C CA . THR A 1 87 ? 3.672 4.141 -23.300 1.00 94.62 87 THR A CA 1
ATOM 624 C C . THR A 1 87 ? 4.241 5.556 -23.215 1.00 94.62 87 THR A C 1
ATOM 626 O O . THR A 1 87 ? 5.028 5.882 -22.346 1.00 94.62 87 THR A O 1
ATOM 629 N N . SER A 1 88 ? 3.899 6.430 -24.165 1.00 90.06 88 SER A N 1
ATOM 630 C CA . SER A 1 88 ? 4.270 7.852 -24.086 1.00 90.06 88 SER A CA 1
ATOM 631 C C . SER A 1 88 ? 3.272 8.692 -23.275 1.00 90.06 88 SER A C 1
ATOM 633 O O . SER A 1 88 ? 3.368 9.919 -23.277 1.00 90.06 88 SER A O 1
ATOM 635 N N . SER A 1 89 ? 2.253 8.055 -22.693 1.00 89.50 89 SER A N 1
ATOM 636 C CA . SER A 1 89 ? 1.269 8.701 -21.819 1.00 89.50 89 SER A CA 1
ATOM 637 C C . SER A 1 89 ? 1.706 8.558 -20.360 1.00 89.50 89 SER A C 1
ATOM 639 O O . SER A 1 89 ? 2.689 7.891 -20.076 1.00 89.50 89 SER A O 1
ATOM 641 N N . VAL A 1 90 ? 0.977 9.176 -19.427 1.00 86.19 90 VAL A N 1
ATOM 642 C CA . VAL A 1 90 ? 1.193 8.912 -17.997 1.00 86.19 90 VAL A CA 1
ATOM 643 C C . VAL A 1 90 ? 0.747 7.486 -17.697 1.00 86.19 90 VAL A C 1
ATOM 645 O O . VAL A 1 90 ? -0.449 7.187 -17.775 1.00 86.19 90 VAL A O 1
ATOM 648 N N . ASP A 1 91 ? 1.699 6.626 -17.347 1.00 92.19 91 ASP A N 1
ATOM 649 C CA . ASP A 1 91 ? 1.425 5.228 -17.055 1.00 92.19 91 ASP A CA 1
ATOM 650 C C . ASP A 1 91 ? 1.141 5.007 -15.566 1.00 92.19 91 ASP A C 1
ATOM 652 O O . ASP A 1 91 ? 1.646 5.671 -14.655 1.00 92.19 91 ASP A O 1
ATOM 656 N N . ARG A 1 92 ? 0.267 4.044 -15.287 1.00 94.38 92 ARG A N 1
ATOM 657 C CA . ARG A 1 92 ? -0.147 3.746 -13.918 1.00 94.38 92 ARG A CA 1
ATOM 658 C C . ARG A 1 92 ? 1.026 3.177 -13.121 1.00 94.38 92 ARG A C 1
ATOM 660 O O . ARG A 1 92 ? 1.594 2.171 -13.521 1.00 94.38 92 ARG A O 1
ATOM 667 N N . ALA A 1 93 ? 1.290 3.743 -11.942 1.00 94.31 93 ALA A N 1
ATOM 668 C CA . ALA A 1 93 ? 2.403 3.355 -11.064 1.00 94.31 93 ALA A CA 1
ATOM 669 C C . ALA A 1 93 ? 3.801 3.570 -11.677 1.00 94.31 93 ALA A C 1
ATOM 671 O O . ALA A 1 93 ? 4.783 3.020 -11.176 1.00 94.31 93 ALA A O 1
ATOM 672 N N . GLU A 1 94 ? 3.898 4.361 -12.743 1.00 92.62 94 GLU A N 1
ATOM 673 C CA . GLU A 1 94 ? 5.166 4.838 -13.273 1.00 92.62 94 GLU A CA 1
ATOM 674 C C . GLU A 1 94 ? 5.869 5.736 -12.240 1.00 92.62 94 GLU A C 1
ATOM 676 O O . GLU A 1 94 ? 5.250 6.581 -11.586 1.00 92.62 94 GLU A O 1
ATOM 681 N N . VAL A 1 95 ? 7.181 5.550 -12.077 1.00 91.25 95 VAL A N 1
ATOM 682 C CA . VAL A 1 95 ? 7.993 6.368 -11.169 1.00 91.25 95 VAL A CA 1
ATOM 683 C C . VAL A 1 95 ? 8.698 7.452 -11.974 1.00 91.25 95 VAL A C 1
ATOM 685 O O . VAL A 1 95 ? 9.672 7.184 -12.670 1.00 91.25 95 VAL A O 1
ATOM 688 N N . VAL A 1 96 ? 8.210 8.684 -11.840 1.00 84.88 96 VAL A N 1
ATOM 689 C CA . VAL A 1 96 ? 8.796 9.903 -12.419 1.00 84.88 96 VAL A CA 1
ATOM 690 C C . VAL A 1 96 ? 9.131 10.917 -11.329 1.00 84.88 96 VAL A C 1
ATOM 692 O O . VAL A 1 96 ? 8.513 10.930 -10.259 1.00 84.88 96 VAL A O 1
ATOM 695 N N . ASP A 1 97 ? 10.109 11.787 -11.578 1.00 72.56 97 ASP A N 1
ATOM 696 C CA . ASP A 1 97 ? 10.446 12.860 -10.644 1.00 72.56 97 ASP A CA 1
ATOM 697 C C . ASP A 1 97 ? 9.417 13.999 -10.663 1.00 72.56 97 ASP A C 1
ATOM 699 O O . ASP A 1 97 ? 8.475 14.022 -11.458 1.00 72.56 97 ASP A O 1
ATOM 703 N N . GLN A 1 98 ? 9.549 14.925 -9.707 1.00 60.19 98 GLN A N 1
ATOM 704 C CA . GLN A 1 98 ? 8.606 16.032 -9.568 1.00 60.19 98 GLN A CA 1
ATOM 705 C C . GLN A 1 98 ? 8.561 16.942 -10.799 1.00 60.19 98 GLN A C 1
ATOM 707 O O . GLN A 1 98 ? 9.518 17.121 -11.554 1.00 60.19 98 GLN A O 1
ATOM 712 N N . VAL A 1 99 ? 7.406 17.582 -10.929 1.00 60.69 99 VAL A N 1
ATOM 713 C CA . VAL A 1 99 ? 7.170 18.691 -11.836 1.00 60.69 99 VAL A CA 1
ATOM 714 C C . VAL A 1 99 ? 8.008 19.895 -11.386 1.00 60.69 99 VAL A C 1
ATOM 716 O O . VAL A 1 99 ? 7.693 20.525 -10.379 1.00 60.69 99 VAL A O 1
ATOM 719 N N . VAL A 1 100 ? 9.053 20.245 -12.134 1.00 57.59 100 VAL A N 1
ATOM 720 C CA . VAL A 1 100 ? 9.798 21.498 -11.948 1.00 57.59 100 VAL A CA 1
ATOM 721 C C . VAL A 1 100 ? 9.217 22.524 -12.916 1.00 57.59 100 VAL A C 1
ATOM 723 O O . VAL A 1 100 ? 9.186 22.299 -14.122 1.00 57.59 100 VAL A O 1
ATOM 726 N N . ASN A 1 101 ? 8.718 23.650 -12.396 1.00 61.78 101 ASN A N 1
ATOM 727 C CA . ASN A 1 101 ? 8.115 24.735 -13.189 1.00 61.78 101 ASN A CA 1
ATOM 728 C C . ASN A 1 101 ? 6.969 24.294 -14.123 1.00 61.78 101 ASN A C 1
ATOM 730 O O . ASN A 1 101 ? 6.846 24.784 -15.241 1.00 61.78 101 ASN A O 1
ATOM 734 N N . GLY A 1 102 ? 6.125 23.359 -13.684 1.00 60.62 102 GLY A N 1
ATOM 735 C CA . GLY A 1 102 ? 5.019 22.852 -14.507 1.00 60.62 102 GLY A CA 1
ATOM 736 C C . GLY A 1 102 ? 5.408 21.749 -15.500 1.00 60.62 102 GLY A C 1
ATOM 737 O O . GLY A 1 102 ? 4.529 21.235 -16.184 1.00 60.62 102 GLY A O 1
ATOM 738 N N . GLN A 1 103 ? 6.678 21.325 -15.542 1.00 54.69 103 GLN A N 1
ATOM 739 C CA . GLN A 1 103 ? 7.152 20.239 -16.400 1.00 54.69 103 GLN A CA 1
ATOM 740 C C . GLN A 1 103 ? 7.647 19.041 -15.577 1.00 54.69 103 GLN A C 1
ATOM 742 O O . GLN A 1 103 ? 8.511 19.200 -14.718 1.00 54.69 103 GLN A O 1
ATOM 747 N N . VAL A 1 104 ? 7.122 17.837 -15.842 1.00 60.84 104 VAL A N 1
ATOM 748 C CA . VAL A 1 104 ? 7.638 16.583 -15.259 1.00 60.84 104 VAL A CA 1
ATOM 749 C C . VAL A 1 104 ? 9.115 16.459 -15.626 1.00 60.84 104 VAL A C 1
ATOM 751 O O . VAL A 1 104 ? 9.452 16.358 -16.808 1.00 60.84 104 VAL A O 1
ATOM 754 N N . VAL A 1 105 ? 10.004 16.478 -14.631 1.00 65.31 105 VAL A N 1
ATOM 755 C CA . VAL A 1 105 ? 11.395 16.091 -14.862 1.00 65.31 105 VAL A CA 1
ATOM 756 C C . VAL A 1 105 ? 11.411 14.574 -14.899 1.00 65.31 105 VAL A C 1
ATOM 758 O O . VAL A 1 105 ? 11.183 13.897 -13.900 1.00 65.31 105 VAL A O 1
ATOM 761 N N . TYR A 1 106 ? 11.588 14.037 -16.099 1.00 65.81 106 TYR A N 1
ATOM 762 C CA . TYR A 1 106 ? 11.488 12.612 -16.332 1.00 65.81 106 TYR A CA 1
ATOM 763 C C . TYR A 1 106 ? 12.759 11.907 -15.841 1.00 65.81 106 TYR A C 1
ATOM 765 O O . TYR A 1 106 ? 13.785 11.909 -16.517 1.00 65.81 106 TYR A O 1
ATOM 773 N N . ASN A 1 107 ? 12.682 11.322 -14.648 1.00 76.12 107 ASN A N 1
ATOM 774 C CA . ASN A 1 107 ? 13.722 10.480 -14.050 1.00 76.12 107 ASN A CA 1
ATOM 775 C C . ASN A 1 107 ? 13.183 9.057 -13.810 1.00 76.12 107 ASN A C 1
ATOM 777 O O . ASN A 1 107 ? 13.300 8.490 -12.723 1.00 76.12 107 ASN A O 1
ATOM 781 N N . GLY A 1 108 ? 12.487 8.550 -14.830 1.00 85.12 108 GLY A N 1
ATOM 782 C CA . GLY A 1 108 ? 11.946 7.199 -14.908 1.00 85.12 108 GLY A CA 1
ATOM 783 C C . GLY A 1 108 ? 12.586 6.404 -16.046 1.00 85.12 108 GLY A C 1
ATOM 784 O O . GLY A 1 108 ? 13.611 6.793 -16.614 1.00 85.12 108 GLY A O 1
ATOM 785 N N . TYR A 1 109 ? 11.958 5.297 -16.424 1.00 93.00 109 TYR A N 1
ATOM 786 C CA . TYR A 1 109 ? 12.405 4.470 -17.544 1.00 93.00 109 TYR A CA 1
ATOM 787 C C . TYR A 1 109 ? 12.156 5.136 -18.907 1.00 93.00 109 TYR A C 1
ATOM 789 O O . TYR A 1 109 ? 11.161 5.823 -19.069 1.00 93.00 109 TYR A O 1
ATOM 797 N N . PRO A 1 110 ? 12.971 4.908 -19.950 1.00 92.19 110 PRO A N 1
ATOM 798 C CA . PRO A 1 110 ? 12.590 5.341 -21.297 1.00 92.19 110 PRO A CA 1
ATOM 799 C C . PRO A 1 110 ? 11.234 4.742 -21.719 1.00 92.19 110 PRO A C 1
ATOM 801 O O . PRO A 1 110 ? 10.867 3.659 -21.271 1.00 92.19 110 PRO A O 1
ATOM 804 N N . VAL A 1 111 ? 10.502 5.421 -22.607 1.00 93.75 111 VAL A N 1
ATOM 805 C CA . VAL A 1 111 ? 9.228 4.900 -23.135 1.00 93.75 111 VAL A CA 1
ATOM 806 C C . VAL A 1 111 ? 9.442 3.538 -23.801 1.00 93.75 111 VAL A C 1
ATOM 808 O O . VAL A 1 111 ? 10.381 3.360 -24.580 1.00 93.75 111 VAL A O 1
ATOM 811 N N . GLY A 1 112 ? 8.544 2.595 -23.524 1.00 95.38 112 GLY A N 1
ATOM 812 C CA . GLY A 1 112 ? 8.544 1.237 -24.066 1.00 95.38 112 GLY A CA 1
ATOM 813 C C . GLY A 1 112 ? 9.052 0.167 -23.096 1.00 95.38 112 GLY A C 1
ATOM 814 O O . GLY A 1 112 ? 9.075 -1.012 -23.461 1.00 95.38 112 GLY A O 1
ATOM 815 N N . ILE A 1 113 ? 9.431 0.525 -21.863 1.00 96.31 113 ILE A N 1
ATOM 816 C CA . ILE A 1 113 ? 9.763 -0.477 -20.843 1.00 96.31 113 ILE A CA 1
ATOM 817 C C . ILE A 1 113 ? 8.468 -1.081 -20.306 1.00 96.31 113 ILE A C 1
ATOM 819 O O . ILE A 1 113 ? 7.683 -0.423 -19.628 1.00 96.31 113 ILE A O 1
ATOM 823 N N . SER A 1 114 ? 8.254 -2.356 -20.623 1.00 96.19 114 SER A N 1
ATOM 824 C CA . SER A 1 114 ? 7.089 -3.112 -20.163 1.00 96.19 114 SER A CA 1
ATOM 825 C C . SER A 1 114 ? 7.182 -3.438 -18.674 1.00 96.19 114 SER A C 1
ATOM 827 O O . SER A 1 114 ? 8.271 -3.657 -18.141 1.00 96.19 114 SER A O 1
ATOM 829 N N . VAL A 1 115 ? 6.021 -3.526 -18.026 1.00 96.25 115 VAL A N 1
ATOM 830 C CA . VAL A 1 115 ? 5.899 -4.061 -16.666 1.00 96.25 115 VAL A CA 1
ATOM 831 C C . VAL A 1 115 ? 6.354 -5.516 -16.599 1.00 96.25 115 VAL A C 1
ATOM 833 O O . VAL A 1 115 ? 6.276 -6.258 -17.582 1.00 96.25 115 VAL A O 1
ATOM 836 N N . ASP A 1 116 ? 6.776 -5.939 -15.411 1.00 95.56 116 ASP A N 1
ATOM 837 C CA . ASP A 1 116 ? 6.943 -7.357 -15.106 1.00 95.56 116 ASP A CA 1
ATOM 838 C C . ASP A 1 116 ? 5.596 -8.102 -15.303 1.00 95.56 116 ASP A C 1
ATOM 840 O O . ASP A 1 116 ? 4.567 -7.609 -14.830 1.00 95.56 116 ASP A O 1
ATOM 844 N N . PRO A 1 117 ? 5.557 -9.277 -15.973 1.00 92.31 117 PRO A N 1
ATOM 845 C CA . PRO A 1 117 ? 4.303 -9.942 -16.368 1.00 92.31 117 PRO A CA 1
ATOM 846 C C . PRO A 1 117 ? 3.344 -10.271 -15.218 1.00 92.31 117 PRO A C 1
ATOM 848 O O . PRO A 1 117 ? 2.129 -10.300 -15.410 1.00 92.31 117 PRO A O 1
ATOM 851 N N . ASP A 1 118 ? 3.885 -10.510 -14.023 1.00 93.88 118 ASP A N 1
ATOM 852 C CA . ASP A 1 118 ? 3.107 -10.834 -12.827 1.00 93.88 118 ASP A CA 1
ATOM 853 C C . ASP A 1 118 ? 2.734 -9.611 -11.983 1.00 93.88 118 ASP A C 1
ATOM 855 O O . ASP A 1 118 ? 2.146 -9.778 -10.908 1.00 93.88 118 ASP A O 1
ATOM 859 N N . TYR A 1 119 ? 3.045 -8.391 -12.442 1.00 96.81 119 TYR A N 1
ATOM 860 C CA . TYR A 1 119 ? 2.702 -7.169 -11.724 1.00 96.81 119 TYR A CA 1
ATOM 861 C C . TYR A 1 119 ? 1.182 -6.993 -11.630 1.00 96.81 119 TYR A C 1
ATOM 863 O O . TYR A 1 119 ? 0.476 -6.912 -12.636 1.00 96.81 119 TYR A O 1
ATOM 871 N N . ARG A 1 120 ? 0.658 -6.930 -10.401 1.00 96.69 120 ARG A N 1
ATOM 872 C CA . ARG A 1 120 ? -0.796 -6.870 -10.145 1.00 96.69 120 ARG A CA 1
ATOM 873 C C . ARG A 1 120 ? -1.337 -5.467 -9.886 1.00 96.69 120 ARG A C 1
ATOM 875 O O . ARG A 1 120 ? -2.537 -5.329 -9.663 1.00 96.69 120 ARG A O 1
ATOM 882 N N . PHE A 1 121 ? -0.484 -4.444 -9.991 1.00 96.62 121 PHE A N 1
ATOM 883 C CA . PHE A 1 121 ? -0.788 -3.051 -9.656 1.00 96.62 121 PHE A CA 1
ATOM 884 C C . PHE A 1 121 ? -1.329 -2.869 -8.222 1.00 96.62 121 PHE A C 1
ATOM 886 O O . PHE A 1 121 ? -1.571 -3.814 -7.472 1.00 96.62 121 PHE A O 1
ATOM 893 N N . PHE A 1 122 ? -1.476 -1.614 -7.808 1.00 97.12 122 PHE A N 1
ATOM 894 C CA . PHE A 1 122 ? -2.078 -1.261 -6.524 1.00 97.12 122 PHE A CA 1
ATOM 895 C C . PHE A 1 122 ? -3.613 -1.321 -6.568 1.00 97.12 122 PHE A C 1
ATOM 897 O O . PHE A 1 122 ? -4.226 -1.242 -7.628 1.00 97.12 122 PHE A O 1
ATOM 904 N N . ALA A 1 123 ? -4.255 -1.443 -5.414 1.00 96.62 123 ALA A N 1
ATOM 905 C CA . ALA A 1 123 ? -5.691 -1.246 -5.223 1.00 96.62 123 ALA A CA 1
ATOM 906 C C . ALA A 1 123 ? -6.019 0.214 -4.870 1.00 96.62 123 ALA A C 1
ATOM 908 O O . ALA A 1 123 ? -7.071 0.718 -5.252 1.00 96.62 123 ALA A O 1
ATOM 909 N N . TRP A 1 124 ? -5.102 0.900 -4.180 1.00 98.06 124 TRP A N 1
ATOM 910 C CA . TRP A 1 124 ? -5.213 2.314 -3.825 1.00 98.06 124 TRP A CA 1
ATOM 911 C C . TRP A 1 124 ? -3.844 3.005 -3.852 1.00 98.06 124 TRP A C 1
ATOM 913 O O . TRP A 1 124 ? -2.833 2.379 -3.529 1.00 98.06 124 TRP A O 1
ATOM 923 N N . ASP A 1 125 ? -3.824 4.279 -4.244 1.00 97.31 125 ASP A N 1
ATOM 924 C CA . ASP A 1 125 ? -2.644 5.146 -4.220 1.00 97.31 125 ASP A CA 1
ATOM 925 C C . ASP A 1 125 ? -2.786 6.146 -3.073 1.00 97.31 125 ASP A C 1
ATOM 927 O O . ASP A 1 125 ? -3.640 7.034 -3.106 1.00 97.31 125 ASP A O 1
ATOM 931 N N . PHE A 1 126 ? -1.958 5.991 -2.042 1.00 97.12 126 PHE A N 1
ATOM 932 C CA . PHE A 1 126 ? -1.952 6.898 -0.898 1.00 97.12 126 PHE A CA 1
ATOM 933 C C . PHE A 1 126 ? -1.259 8.225 -1.223 1.00 97.12 126 PHE A C 1
ATOM 935 O O . PHE A 1 126 ? -1.359 9.158 -0.434 1.00 97.12 126 PHE A O 1
ATOM 942 N N . SER A 1 127 ? -0.621 8.374 -2.388 1.00 94.19 127 SER A N 1
ATOM 943 C CA . SER A 1 127 ? 0.329 9.429 -2.766 1.00 94.19 127 SER A CA 1
ATOM 944 C C . SER A 1 127 ? 1.677 9.317 -2.039 1.00 94.19 127 SER A C 1
ATOM 946 O O . SER A 1 127 ? 1.976 8.320 -1.386 1.00 94.19 127 SER A O 1
ATOM 948 N N . ARG A 1 128 ? 2.551 10.313 -2.215 1.00 91.38 128 ARG A N 1
ATOM 949 C CA . ARG A 1 128 ? 3.916 10.300 -1.668 1.00 91.38 128 ARG A CA 1
ATOM 950 C C . ARG A 1 128 ? 3.933 10.559 -0.169 1.00 91.38 128 ARG A C 1
ATOM 952 O O . ARG A 1 128 ? 3.226 11.444 0.312 1.00 91.38 128 ARG A O 1
ATOM 959 N N . ASN A 1 129 ? 4.867 9.899 0.513 1.00 92.25 129 ASN A N 1
ATOM 960 C CA . ASN A 1 129 ? 5.270 10.207 1.886 1.00 92.25 129 ASN A CA 1
ATOM 961 C C . ASN A 1 129 ? 4.098 10.202 2.884 1.00 92.25 129 ASN A C 1
ATOM 963 O O . ASN A 1 129 ? 4.066 11.012 3.809 1.00 92.25 129 ASN A O 1
ATOM 967 N N . ARG A 1 130 ? 3.115 9.318 2.695 1.00 95.62 130 ARG A N 1
ATOM 968 C CA . ARG A 1 130 ? 2.064 9.067 3.688 1.00 95.62 130 ARG A CA 1
ATOM 969 C C . ARG A 1 130 ? 2.508 8.070 4.736 1.00 95.62 130 ARG A C 1
ATOM 971 O O . ARG A 1 130 ? 2.136 8.219 5.894 1.00 95.62 130 ARG A O 1
ATOM 978 N N . SER A 1 131 ? 3.352 7.114 4.351 1.00 96.62 131 SER A N 1
ATOM 979 C CA . SER A 1 131 ? 3.815 6.034 5.218 1.00 96.62 131 SER A CA 1
ATOM 980 C C . SER A 1 131 ? 2.638 5.269 5.843 1.00 96.62 131 SER A C 1
ATOM 982 O O . SER A 1 131 ? 2.457 5.322 7.061 1.00 96.62 131 SER A O 1
ATOM 984 N N . PRO A 1 132 ? 1.800 4.585 5.036 1.00 97.75 132 PRO A N 1
ATOM 985 C CA . PRO A 1 132 ? 0.735 3.750 5.573 1.00 97.75 132 PRO A CA 1
ATOM 986 C C . PRO A 1 132 ? 1.347 2.578 6.361 1.00 97.75 132 PRO A C 1
ATOM 988 O O . PRO A 1 132 ? 2.227 1.872 5.857 1.00 97.75 132 PRO A O 1
ATOM 991 N N . ASN A 1 133 ? 0.969 2.422 7.625 1.00 96.94 133 ASN A N 1
ATOM 992 C CA . ASN A 1 133 ? 1.563 1.448 8.544 1.00 96.94 133 ASN A CA 1
ATOM 993 C C . ASN A 1 133 ? 0.512 0.419 8.974 1.00 96.94 133 ASN A C 1
ATOM 995 O O . ASN A 1 133 ? 0.151 -0.408 8.138 1.00 96.94 133 ASN A O 1
ATOM 999 N N . GLY A 1 134 ? 0.033 0.460 10.218 1.00 98.25 134 GLY A N 1
ATOM 1000 C CA . GLY A 1 134 ? -0.988 -0.468 10.706 1.00 98.25 134 GLY A CA 1
ATOM 1001 C C . GLY A 1 134 ? -2.286 -0.430 9.903 1.00 98.25 134 GLY A C 1
ATOM 1002 O O . GLY A 1 134 ? -2.699 0.623 9.394 1.00 98.25 134 GLY A O 1
ATOM 1003 N N . VAL A 1 135 ? -2.931 -1.591 9.795 1.00 98.88 135 VAL A N 1
ATOM 1004 C CA . VAL A 1 135 ? -4.186 -1.771 9.073 1.00 98.88 135 VAL A CA 1
ATOM 1005 C C . VAL A 1 135 ? -5.113 -2.770 9.755 1.00 98.88 135 VAL A C 1
ATOM 1007 O O . VAL A 1 135 ? -4.730 -3.878 10.110 1.00 98.88 135 VAL A O 1
ATOM 1010 N N . ILE A 1 136 ? -6.398 -2.425 9.835 1.00 98.88 136 ILE A N 1
ATOM 1011 C CA . ILE A 1 136 ? -7.443 -3.353 10.279 1.00 98.88 136 ILE A CA 1
ATOM 1012 C C . ILE A 1 136 ? -8.646 -3.332 9.343 1.00 98.88 136 ILE A C 1
ATOM 1014 O O . ILE A 1 136 ? -8.923 -2.343 8.667 1.00 98.88 136 ILE A O 1
ATOM 1018 N N . GLU A 1 137 ? -9.409 -4.420 9.356 1.00 98.81 137 GLU A N 1
ATOM 1019 C CA . GLU A 1 137 ? -10.828 -4.387 9.026 1.00 98.81 137 GLU A CA 1
ATOM 1020 C C . GLU A 1 137 ? -11.569 -4.074 10.322 1.00 98.81 137 GLU A C 1
ATOM 1022 O O . GLU A 1 137 ? -11.427 -4.815 11.296 1.00 98.81 137 GLU A O 1
ATOM 1027 N N . TYR A 1 138 ? -12.363 -3.008 10.331 1.00 98.69 138 TYR A N 1
ATOM 1028 C CA . TYR A 1 138 ? -13.195 -2.689 11.484 1.00 98.69 138 TYR A CA 1
ATOM 1029 C C . TYR A 1 138 ? -14.505 -3.486 11.438 1.00 98.69 138 TYR A C 1
ATOM 1031 O O . TYR A 1 138 ? -15.241 -3.429 10.449 1.00 98.69 138 TYR A O 1
ATOM 1039 N N . LYS A 1 139 ? -14.805 -4.249 12.493 1.00 98.44 139 LYS A N 1
ATOM 1040 C CA . LYS A 1 139 ? -15.870 -5.268 12.488 1.00 98.44 139 LYS A CA 1
ATOM 1041 C C . LYS A 1 139 ? -17.103 -4.882 13.289 1.00 98.44 139 LYS A C 1
ATOM 1043 O O . LYS A 1 139 ? -18.202 -5.335 12.956 1.00 98.44 139 LYS A O 1
ATOM 1048 N N . SER A 1 140 ? -16.961 -4.087 14.342 1.00 97.94 140 SER A N 1
ATOM 1049 C CA . SER A 1 140 ? -18.091 -3.694 15.177 1.00 97.94 140 SER A CA 1
ATOM 1050 C C . SER A 1 140 ? -19.041 -2.725 14.459 1.00 97.94 140 SER A C 1
ATOM 1052 O O . SER A 1 140 ? -18.714 -2.078 13.465 1.00 97.94 140 SER A O 1
ATOM 1054 N N . ALA A 1 141 ? -20.251 -2.611 15.001 1.00 97.19 141 ALA A N 1
ATOM 1055 C CA . ALA A 1 141 ? -21.210 -1.570 14.660 1.00 97.19 141 ALA A CA 1
ATOM 1056 C C . ALA A 1 141 ? -21.148 -0.360 15.619 1.00 97.19 141 ALA A C 1
ATOM 1058 O O . ALA A 1 141 ? -21.986 0.530 15.508 1.00 97.19 141 ALA A O 1
ATOM 1059 N N . THR A 1 142 ? -20.177 -0.304 16.544 1.00 97.06 142 THR A N 1
ATOM 1060 C CA . THR A 1 142 ? -20.091 0.706 17.622 1.00 97.06 142 THR A CA 1
ATOM 1061 C C . THR A 1 142 ? -20.146 2.148 17.107 1.00 97.06 142 THR A C 1
ATOM 1063 O O . THR A 1 142 ? -20.859 2.968 17.678 1.00 97.06 142 THR A O 1
ATOM 1066 N N . PHE A 1 143 ? -19.482 2.466 15.992 1.00 95.75 143 PHE A N 1
ATOM 1067 C CA . PHE A 1 143 ? -19.620 3.768 15.322 1.00 95.75 143 PHE A CA 1
ATOM 1068 C C . PHE A 1 143 ? -20.857 3.793 14.412 1.00 95.75 143 PHE A C 1
ATOM 1070 O O . PHE A 1 143 ? -20.736 4.000 13.212 1.00 95.75 143 PHE A O 1
ATOM 1077 N N . GLY A 1 144 ? -22.044 3.470 14.933 1.00 95.12 144 GLY A N 1
ATOM 1078 C CA . GLY A 1 144 ? -23.299 3.449 14.162 1.00 95.12 144 GLY A CA 1
ATOM 1079 C C . GLY A 1 144 ? -23.277 2.576 12.894 1.00 95.12 144 GLY A C 1
ATOM 1080 O O . GLY A 1 144 ? -24.040 2.823 11.965 1.00 95.12 144 GLY A O 1
ATOM 1081 N N . GLY A 1 145 ? -22.370 1.598 12.819 1.00 96.38 145 GLY A N 1
ATOM 1082 C CA . GLY A 1 145 ? -22.138 0.754 11.642 1.00 96.38 145 GLY A CA 1
ATOM 1083 C C . GLY A 1 145 ? -21.391 1.412 10.476 1.00 96.38 145 GLY A C 1
ATOM 1084 O O . GLY A 1 145 ? -21.071 0.715 9.517 1.00 96.38 145 GLY A O 1
ATOM 1085 N N . ILE A 1 146 ? -21.058 2.708 10.529 1.00 95.75 146 ILE A N 1
ATOM 1086 C CA . ILE A 1 146 ? -20.466 3.408 9.372 1.00 95.75 146 ILE A CA 1
ATOM 1087 C C . ILE A 1 146 ? -19.057 2.908 9.021 1.00 95.75 146 ILE A C 1
ATOM 1089 O O . ILE A 1 146 ? -18.688 2.860 7.846 1.00 95.75 146 ILE A O 1
ATOM 1093 N N . LEU A 1 147 ? -18.295 2.471 10.028 1.00 97.88 147 LEU A N 1
ATOM 1094 C CA . LEU A 1 147 ? -16.957 1.901 9.854 1.00 97.88 147 LEU A CA 1
ATOM 1095 C C . LEU A 1 147 ? -16.977 0.385 9.615 1.00 97.88 147 LEU A C 1
ATOM 1097 O O . LEU A 1 147 ? -15.941 -0.188 9.292 1.00 97.88 147 LEU A O 1
ATOM 1101 N N . GLN A 1 148 ? -18.125 -0.280 9.768 1.00 98.12 148 GLN A N 1
ATOM 1102 C CA . GLN A 1 148 ? -18.194 -1.735 9.668 1.00 98.12 148 GLN A CA 1
ATOM 1103 C C . GLN A 1 148 ? -17.792 -2.205 8.259 1.00 98.12 148 GLN A C 1
ATOM 1105 O O . GLN A 1 148 ? -18.269 -1.675 7.248 1.00 98.12 148 GLN A O 1
ATOM 1110 N N . ASN A 1 149 ? -16.913 -3.210 8.203 1.00 98.31 149 ASN A N 1
ATOM 1111 C CA . ASN A 1 149 ? -16.312 -3.767 6.986 1.00 98.31 149 ASN A CA 1
ATOM 1112 C C . ASN A 1 149 ? -15.533 -2.727 6.154 1.00 98.31 149 ASN A C 1
ATOM 1114 O O . ASN A 1 149 ? -15.432 -2.844 4.931 1.00 98.31 149 ASN A O 1
ATOM 1118 N N . LYS A 1 150 ? -15.046 -1.655 6.791 1.00 98.75 150 LYS A N 1
ATOM 1119 C CA . LYS A 1 150 ? -14.086 -0.723 6.191 1.00 98.75 150 LYS A CA 1
ATOM 1120 C C . LYS A 1 150 ? -12.672 -1.150 6.552 1.00 98.75 150 LYS A C 1
ATOM 1122 O O . LYS A 1 150 ? -12.441 -1.758 7.597 1.00 98.75 150 LYS A O 1
ATOM 1127 N N . ILE A 1 151 ? -11.728 -0.773 5.699 1.00 98.88 151 ILE A N 1
ATOM 1128 C CA . ILE A 1 151 ? -10.301 -0.940 5.957 1.00 98.88 151 ILE A CA 1
ATOM 1129 C C . ILE A 1 151 ? -9.798 0.374 6.546 1.00 98.88 151 ILE A C 1
ATOM 1131 O O . ILE A 1 151 ? -9.887 1.410 5.891 1.00 98.88 151 ILE A O 1
ATOM 1135 N N . LEU A 1 152 ? -9.292 0.351 7.772 1.00 98.88 152 LEU A N 1
ATOM 1136 C CA . LEU A 1 152 ? -8.697 1.522 8.409 1.00 98.88 152 LEU A CA 1
ATOM 1137 C C . LEU A 1 152 ? -7.183 1.380 8.348 1.00 98.88 152 LEU A C 1
ATOM 1139 O O . LEU A 1 152 ? -6.653 0.361 8.780 1.00 98.88 152 LEU A O 1
ATOM 1143 N N . VAL A 1 153 ? -6.505 2.400 7.828 1.00 98.75 153 VAL A N 1
ATOM 1144 C CA . VAL A 1 153 ? -5.044 2.447 7.696 1.00 98.75 153 VAL A CA 1
ATOM 1145 C C . VAL A 1 153 ? -4.528 3.685 8.413 1.00 98.75 153 VAL A C 1
ATOM 1147 O O . VAL A 1 153 ? -5.006 4.786 8.135 1.00 98.75 153 VAL A O 1
ATOM 1150 N N . VAL A 1 154 ? -3.549 3.537 9.304 1.00 98.12 154 VAL A N 1
ATOM 1151 C CA . VAL A 1 154 ? -2.844 4.702 9.863 1.00 98.12 154 VAL A CA 1
ATOM 1152 C C . VAL A 1 154 ? -1.755 5.178 8.908 1.00 98.12 154 VAL A C 1
ATOM 1154 O O . VAL A 1 154 ? -0.991 4.381 8.366 1.00 98.12 154 VAL A O 1
ATOM 1157 N N . GLU A 1 155 ? -1.680 6.489 8.699 1.00 97.50 155 GLU A N 1
ATOM 1158 C CA . GLU A 1 155 ? -0.617 7.154 7.948 1.00 97.50 155 GLU A CA 1
ATOM 1159 C C . GLU A 1 155 ? 0.292 7.908 8.923 1.00 97.50 155 GLU A C 1
ATOM 1161 O O . GLU A 1 155 ? -0.119 8.922 9.490 1.00 97.50 155 GLU A O 1
ATOM 1166 N N . TYR A 1 156 ? 1.523 7.415 9.096 1.00 93.25 156 TYR A N 1
ATOM 1167 C CA . TYR A 1 156 ? 2.500 7.959 10.045 1.00 93.25 156 TYR A CA 1
ATOM 1168 C C . TYR A 1 156 ? 3.045 9.338 9.651 1.00 93.25 156 TYR A C 1
ATOM 1170 O O . TYR A 1 156 ? 3.298 10.152 10.523 1.00 93.25 156 TYR A O 1
ATOM 1178 N N . SER A 1 157 ? 3.306 9.591 8.360 1.00 86.75 157 SER A N 1
ATOM 1179 C CA . SER A 1 157 ? 4.132 10.735 7.934 1.00 86.75 157 SER A CA 1
ATOM 1180 C C . SER A 1 157 ? 3.288 11.945 7.527 1.00 86.75 157 SER A C 1
ATOM 1182 O O . SER A 1 157 ? 2.646 12.553 8.369 1.00 86.75 157 SER A O 1
ATOM 1184 N N . GLY A 1 158 ? 3.228 12.319 6.244 1.00 80.94 158 GLY A N 1
ATOM 1185 C CA . GLY A 1 158 ? 2.510 13.513 5.779 1.00 80.94 158 GLY A CA 1
ATOM 1186 C C . GLY A 1 158 ? 0.985 13.486 5.973 1.00 80.94 158 GLY A C 1
ATOM 1187 O O . GLY A 1 158 ? 0.293 14.291 5.350 1.00 80.94 158 GLY A O 1
ATOM 1188 N N . GLY A 1 159 ? 0.448 12.537 6.742 1.00 80.00 159 GLY A N 1
ATOM 1189 C CA . GLY A 1 159 ? -0.966 12.380 7.062 1.00 80.00 159 GLY A CA 1
ATOM 1190 C C . GLY A 1 159 ? -1.292 12.603 8.539 1.00 80.00 159 GLY A C 1
ATOM 1191 O O . GLY A 1 159 ? -2.259 13.313 8.801 1.00 80.00 159 GLY A O 1
ATOM 1192 N N . ASP A 1 160 ? -0.533 11.997 9.462 1.00 93.56 160 ASP A N 1
ATOM 1193 C CA . ASP A 1 160 ? -0.839 11.954 10.903 1.00 93.56 160 ASP A CA 1
ATOM 1194 C C . ASP A 1 160 ? -2.321 11.626 11.179 1.00 93.56 160 ASP A C 1
ATOM 1196 O O . ASP A 1 160 ? -3.041 12.328 11.893 1.00 93.56 160 ASP A O 1
ATOM 1200 N N . ARG A 1 161 ? -2.833 10.579 10.518 1.00 95.88 161 ARG A N 1
ATOM 1201 C CA . ARG A 1 161 ? -4.281 10.312 10.446 1.00 95.88 161 ARG A CA 1
ATOM 1202 C C . ARG A 1 161 ? -4.614 8.841 10.246 1.00 95.88 161 ARG A C 1
ATOM 1204 O O . ARG A 1 161 ? -3.753 8.037 9.906 1.00 95.88 161 ARG A O 1
ATOM 1211 N N . ILE A 1 162 ? -5.901 8.524 10.376 1.00 98.31 162 ILE A N 1
ATOM 1212 C CA . ILE A 1 162 ? -6.489 7.266 9.907 1.00 98.31 162 ILE A CA 1
ATOM 1213 C C . ILE A 1 162 ? -7.232 7.541 8.598 1.00 98.31 162 ILE A C 1
ATOM 1215 O O . ILE A 1 162 ? -8.121 8.397 8.547 1.00 98.31 162 ILE A O 1
ATOM 1219 N N . LEU A 1 163 ? -6.886 6.801 7.548 1.00 98.25 163 LEU A N 1
ATOM 1220 C CA . LEU A 1 163 ? -7.630 6.765 6.297 1.00 98.25 163 LEU A CA 1
ATOM 1221 C C . LEU A 1 163 ? -8.570 5.554 6.300 1.00 98.25 163 LEU A C 1
ATOM 1223 O O . LEU A 1 163 ? -8.141 4.419 6.501 1.00 98.25 163 LEU A O 1
ATOM 1227 N N . VAL A 1 164 ? -9.855 5.805 6.072 1.00 98.69 164 VAL A N 1
ATOM 1228 C CA . VAL A 1 164 ? -10.915 4.802 5.952 1.00 98.69 164 VAL A CA 1
ATOM 1229 C C . VAL A 1 164 ? -11.117 4.506 4.476 1.00 98.69 164 VAL A C 1
ATOM 1231 O O . VAL A 1 164 ? -11.536 5.378 3.719 1.00 98.69 164 VAL A O 1
ATOM 1234 N N . LEU A 1 165 ? -10.828 3.280 4.062 1.00 98.88 165 LEU A N 1
ATOM 1235 C CA . LEU A 1 165 ? -11.018 2.810 2.698 1.00 98.88 165 LEU A CA 1
ATOM 1236 C C . LEU A 1 165 ? -12.261 1.923 2.621 1.00 98.88 165 LEU A C 1
ATOM 1238 O O . LEU A 1 165 ? -12.446 1.003 3.426 1.00 98.88 165 LEU A O 1
ATOM 1242 N N . THR A 1 166 ? -13.098 2.177 1.619 1.00 98.69 166 THR A N 1
ATOM 1243 C CA . THR A 1 166 ? -14.303 1.387 1.350 1.00 98.69 166 THR A CA 1
ATOM 1244 C C . THR A 1 166 ? -14.049 0.423 0.198 1.00 98.69 166 THR A C 1
ATOM 1246 O O . THR A 1 166 ? -13.941 0.883 -0.942 1.00 98.69 166 THR A O 1
ATOM 1249 N N . PRO A 1 167 ? -13.978 -0.896 0.444 1.00 98.25 167 PRO A N 1
ATOM 1250 C CA . PRO A 1 167 ? -13.987 -1.879 -0.629 1.00 98.25 167 PRO A CA 1
ATOM 1251 C C . PRO A 1 167 ? -15.408 -2.109 -1.176 1.00 98.25 167 PRO A C 1
ATOM 1253 O O . PRO A 1 167 ? -16.382 -2.110 -0.422 1.00 98.25 167 PRO A O 1
ATOM 1256 N N . ASP A 1 168 ? -15.534 -2.351 -2.482 1.00 96.19 168 ASP A N 1
ATOM 1257 C CA . ASP A 1 168 ? -16.743 -2.922 -3.087 1.00 96.19 168 ASP A CA 1
ATOM 1258 C C . ASP A 1 168 ? -16.812 -4.454 -2.889 1.00 96.19 168 ASP A C 1
ATOM 1260 O O . ASP A 1 168 ? -15.936 -5.074 -2.278 1.00 96.19 168 ASP A O 1
ATOM 1264 N N . SER A 1 169 ? -17.855 -5.101 -3.419 1.00 92.44 169 SER A N 1
ATOM 1265 C CA . SER A 1 169 ? -18.014 -6.566 -3.355 1.00 92.44 169 SER A CA 1
ATOM 1266 C C . SER A 1 169 ? -16.939 -7.334 -4.127 1.00 92.44 169 SER A C 1
ATOM 1268 O O . SER A 1 169 ? -16.665 -8.495 -3.831 1.00 92.44 169 SER A O 1
ATOM 1270 N N . SER A 1 170 ? -16.316 -6.684 -5.108 1.00 92.31 170 SER A N 1
ATOM 1271 C CA . SER A 1 170 ? -15.151 -7.187 -5.825 1.00 92.31 170 SER A CA 1
ATOM 1272 C C . SER A 1 170 ? -13.853 -6.781 -5.136 1.00 92.31 170 SER A C 1
ATOM 1274 O O . SER A 1 170 ? -12.794 -7.070 -5.670 1.00 92.31 170 SER A O 1
ATOM 1276 N N . GLY A 1 171 ? -13.900 -6.150 -3.963 1.00 92.50 171 GLY A N 1
ATOM 1277 C CA . GLY A 1 171 ? -12.768 -5.673 -3.186 1.00 92.50 171 GLY A CA 1
ATOM 1278 C C . GLY A 1 171 ? -11.927 -4.562 -3.805 1.00 92.50 171 GLY A C 1
ATOM 1279 O O . GLY A 1 171 ? -10.814 -4.333 -3.323 1.00 92.50 171 GLY A O 1
ATOM 1280 N N . ASN A 1 172 ? -12.425 -3.875 -4.833 1.00 95.31 172 ASN A N 1
ATOM 1281 C CA . ASN A 1 172 ? -11.811 -2.640 -5.310 1.00 95.31 172 ASN A CA 1
ATOM 1282 C C . ASN A 1 172 ? -12.099 -1.521 -4.311 1.00 95.31 172 ASN A C 1
ATOM 1284 O O . ASN A 1 172 ? -13.202 -1.451 -3.773 1.00 95.31 172 ASN A O 1
ATOM 1288 N N . ILE A 1 173 ? -11.142 -0.625 -4.085 1.00 98.31 173 ILE A N 1
ATOM 1289 C CA . ILE A 1 173 ? -11.371 0.537 -3.224 1.00 98.31 173 ILE A CA 1
ATOM 1290 C C . ILE A 1 173 ? -12.156 1.591 -4.008 1.00 98.31 173 ILE A C 1
ATOM 1292 O O . ILE A 1 173 ? -11.673 2.095 -5.020 1.00 98.31 173 ILE A O 1
ATOM 1296 N N . VAL A 1 174 ? -13.368 1.909 -3.549 1.00 97.88 174 VAL A N 1
ATOM 1297 C CA . VAL A 1 174 ? -14.298 2.835 -4.226 1.00 97.88 174 VAL A CA 1
ATOM 1298 C C . VAL A 1 174 ? -14.409 4.198 -3.550 1.00 97.88 174 VAL A C 1
ATOM 1300 O O . VAL A 1 174 ? -14.821 5.163 -4.191 1.00 97.88 174 VAL A O 1
ATOM 1303 N N . SER A 1 175 ? -14.024 4.306 -2.277 1.00 98.19 175 SER A N 1
ATOM 1304 C CA . SER A 1 175 ? -13.890 5.592 -1.591 1.00 98.19 175 SER A CA 1
ATOM 1305 C C . SER A 1 175 ? -12.794 5.551 -0.532 1.00 98.19 175 SER A C 1
ATOM 1307 O O . SER A 1 175 ? -12.438 4.482 -0.026 1.00 98.19 175 SER A O 1
ATOM 1309 N N . ALA A 1 176 ? -12.271 6.734 -0.216 1.00 98.06 176 ALA A N 1
ATOM 1310 C CA . ALA A 1 176 ? -11.315 6.961 0.852 1.00 98.06 176 ALA A CA 1
ATOM 1311 C C . ALA A 1 176 ? -11.697 8.237 1.605 1.00 98.06 176 ALA A C 1
ATOM 1313 O O . ALA A 1 176 ? -11.879 9.290 0.991 1.00 98.06 176 ALA A O 1
ATOM 1314 N N . GLU A 1 177 ? -11.808 8.144 2.924 1.00 97.75 177 GLU A N 1
ATOM 1315 C CA . GLU A 1 177 ? -12.243 9.235 3.794 1.00 97.75 177 GLU A CA 1
ATOM 1316 C C . GLU A 1 177 ? -11.306 9.340 4.995 1.00 97.75 177 GLU A C 1
ATOM 1318 O O . GLU A 1 177 ? -10.826 8.336 5.515 1.00 97.75 177 GLU A O 1
ATOM 1323 N N . VAL A 1 178 ? -11.014 10.559 5.442 1.00 96.75 178 VAL A N 1
ATOM 1324 C CA . VAL A 1 178 ? -10.227 10.755 6.664 1.00 96.75 178 VAL A CA 1
ATOM 1325 C C . VAL A 1 178 ? -11.155 10.591 7.859 1.00 96.75 178 VAL A C 1
ATOM 1327 O O . VAL A 1 178 ? -12.158 11.298 7.957 1.00 96.75 178 VAL A O 1
ATOM 1330 N N . LEU A 1 179 ? -10.807 9.697 8.784 1.00 95.50 179 LEU A N 1
ATOM 1331 C CA . LEU A 1 179 ? -11.517 9.605 10.054 1.00 95.50 179 LEU A CA 1
ATOM 1332 C C . LEU A 1 179 ? -11.135 10.805 10.923 1.00 95.50 179 LEU A C 1
ATOM 1334 O O . LEU A 1 179 ? -9.967 10.983 11.271 1.00 95.50 179 LEU A O 1
ATOM 1338 N N . GLY A 1 180 ? -12.119 11.632 11.272 1.00 90.56 180 GLY A N 1
ATOM 1339 C CA . GLY A 1 180 ? -11.914 12.737 12.202 1.00 90.56 180 GLY A CA 1
ATOM 1340 C C . GLY A 1 180 ? -11.575 12.214 13.597 1.00 90.56 180 GLY A C 1
ATOM 1341 O O . GLY A 1 180 ? -12.370 11.493 14.194 1.00 90.56 180 GLY A O 1
ATOM 1342 N N . VAL A 1 181 ? -10.407 12.591 14.118 1.00 89.88 181 VAL A N 1
ATOM 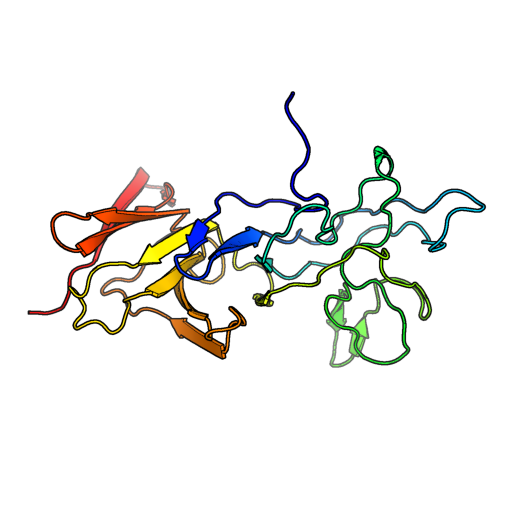1343 C CA . VAL A 1 181 ? -9.970 12.266 15.483 1.00 89.88 181 VAL A CA 1
ATOM 1344 C C . VAL A 1 181 ? -9.857 13.562 16.273 1.00 89.88 181 VAL A C 1
ATOM 1346 O O . VAL A 1 181 ? -9.073 14.447 15.921 1.00 89.88 181 VAL A O 1
ATOM 1349 N N . ALA A 1 182 ? -10.654 13.699 17.334 1.00 84.12 182 ALA A N 1
ATOM 1350 C CA . ALA A 1 182 ? -10.593 14.863 18.210 1.00 84.12 182 ALA A CA 1
ATOM 1351 C C . ALA A 1 182 ? -9.196 14.975 18.846 1.00 84.12 182 ALA A C 1
ATOM 1353 O O . ALA A 1 182 ? -8.715 14.027 19.458 1.00 84.12 182 ALA A O 1
ATOM 1354 N N . GLY A 1 183 ? -8.548 16.132 18.692 1.00 84.00 183 GLY A N 1
ATOM 1355 C CA . GLY A 1 183 ? -7.165 16.349 19.142 1.00 84.00 183 GLY A CA 1
ATOM 1356 C C . GLY A 1 183 ? -6.084 15.907 18.147 1.00 84.00 183 GLY A C 1
ATOM 1357 O O . GLY A 1 183 ? -4.926 16.260 18.347 1.00 84.00 183 GLY A O 1
ATOM 1358 N N . GLY A 1 184 ? -6.460 15.236 17.052 1.00 90.75 184 GLY A N 1
ATOM 1359 C CA . GLY A 1 184 ? -5.529 14.711 16.053 1.00 90.75 184 GLY A CA 1
ATOM 1360 C C . GLY A 1 184 ? -4.768 13.471 16.526 1.00 90.75 184 GLY A C 1
ATOM 1361 O O . GLY A 1 184 ? -5.012 12.948 17.610 1.00 90.75 184 GLY A O 1
ATOM 1362 N N . LEU A 1 185 ? -3.857 13.002 15.677 1.00 93.12 185 LEU A N 1
ATOM 1363 C CA . LEU A 1 185 ? -2.855 11.990 16.002 1.00 93.12 185 LEU A CA 1
ATOM 1364 C C . LEU A 1 185 ? -1.470 12.598 15.764 1.00 93.12 185 LEU A C 1
ATOM 1366 O O . LEU A 1 185 ? -1.326 13.555 15.006 1.00 93.12 185 LEU A O 1
ATOM 1370 N N . ALA A 1 186 ? -0.458 12.041 16.407 1.00 91.81 186 ALA A N 1
ATOM 1371 C CA . ALA A 1 186 ? 0.936 12.385 16.227 1.00 91.81 186 ALA A CA 1
ATOM 1372 C C . ALA A 1 186 ? 1.715 11.104 15.951 1.00 91.81 186 ALA A C 1
ATOM 1374 O O . ALA A 1 186 ? 1.920 10.284 16.843 1.00 91.81 186 ALA A O 1
ATOM 1375 N N . ASN A 1 187 ? 2.197 10.946 14.720 1.00 93.00 187 ASN A N 1
ATOM 1376 C CA . ASN A 1 187 ? 3.006 9.814 14.304 1.00 93.00 187 ASN A CA 1
ATOM 1377 C C . ASN A 1 187 ? 2.339 8.437 14.562 1.00 93.00 187 ASN A C 1
ATOM 1379 O O . ASN A 1 187 ? 2.965 7.571 15.190 1.00 93.00 187 ASN A O 1
ATOM 1383 N N . PRO A 1 188 ? 1.082 8.195 14.131 1.00 95.94 188 PRO A N 1
ATOM 1384 C CA . PRO A 1 188 ? 0.408 6.924 14.379 1.00 95.94 188 PRO A CA 1
ATOM 1385 C C . PRO A 1 188 ? 1.073 5.788 13.590 1.00 95.94 188 PRO A C 1
ATOM 1387 O O . PRO A 1 188 ? 1.294 5.902 12.386 1.00 95.94 188 PRO A O 1
ATOM 1390 N N . LEU A 1 189 ? 1.383 4.682 14.265 1.00 96.56 189 LEU A N 1
ATOM 1391 C CA . LEU A 1 189 ? 2.090 3.534 13.684 1.00 96.56 189 LEU A CA 1
ATOM 1392 C C . LEU A 1 189 ? 1.217 2.297 13.537 1.00 96.56 189 LEU A C 1
ATOM 1394 O O . LEU A 1 189 ? 1.377 1.556 12.571 1.00 96.56 189 LEU A O 1
ATOM 1398 N N . ASP A 1 190 ? 0.314 2.068 14.485 1.00 97.75 190 ASP A N 1
ATOM 1399 C CA . ASP A 1 190 ? -0.547 0.892 14.479 1.00 97.75 190 ASP A CA 1
ATOM 1400 C C . ASP A 1 190 ? -1.913 1.194 15.092 1.00 97.75 190 ASP A C 1
ATOM 1402 O O . ASP A 1 190 ? -2.057 2.150 15.859 1.00 97.75 190 ASP A O 1
ATOM 1406 N N . LEU A 1 191 ? -2.915 0.386 14.758 1.00 98.38 191 LEU A N 1
ATOM 1407 C CA . LEU A 1 191 ? -4.246 0.467 15.335 1.00 98.38 191 LEU A CA 1
ATOM 1408 C C . LEU A 1 191 ? -4.876 -0.911 15.515 1.00 98.38 191 LEU A C 1
ATOM 1410 O O . LEU A 1 191 ? -4.679 -1.816 14.714 1.00 98.38 191 LEU A O 1
ATOM 1414 N N . ILE A 1 192 ? -5.706 -1.048 16.543 1.00 98.62 192 ILE A N 1
ATOM 1415 C CA . ILE A 1 192 ? -6.464 -2.271 16.790 1.00 98.62 192 ILE A CA 1
ATOM 1416 C C . ILE A 1 192 ? -7.864 -1.951 17.304 1.00 98.62 192 ILE A C 1
ATOM 1418 O O . ILE A 1 192 ? -8.073 -1.001 18.058 1.00 98.62 192 ILE A O 1
ATOM 1422 N N . GLU A 1 193 ? -8.831 -2.762 16.894 1.00 98.50 193 GLU A N 1
ATOM 1423 C CA . GLU A 1 193 ? -10.177 -2.766 17.457 1.00 98.50 193 GLU A CA 1
ATOM 1424 C C . GLU A 1 193 ? -10.225 -3.662 18.702 1.00 98.50 193 GLU A C 1
ATOM 1426 O O . GLU A 1 193 ? -9.789 -4.813 18.664 1.00 98.50 193 GLU A O 1
ATOM 1431 N N . ASP A 1 194 ? -10.811 -3.169 19.794 1.00 98.19 194 ASP A N 1
ATOM 1432 C CA . ASP A 1 194 ? -11.216 -4.009 20.920 1.00 98.19 194 ASP A CA 1
ATOM 1433 C C . ASP A 1 194 ? -12.554 -4.696 20.593 1.00 98.19 194 ASP A C 1
ATOM 1435 O O . ASP A 1 194 ? -13.595 -4.034 20.567 1.00 98.19 194 ASP A O 1
ATOM 1439 N N . PRO A 1 195 ? -12.585 -6.025 20.387 1.00 96.88 195 PRO A N 1
ATOM 1440 C CA . PRO A 1 195 ? -13.797 -6.725 19.967 1.00 96.88 195 PRO A CA 1
ATOM 1441 C C . PRO A 1 195 ? -14.893 -6.765 21.043 1.00 96.88 195 PRO A C 1
ATOM 1443 O O . PRO A 1 195 ? -16.026 -7.133 20.740 1.00 96.88 195 PRO A O 1
ATOM 1446 N N . SER A 1 196 ? -14.588 -6.421 22.301 1.00 97.56 196 SER A N 1
ATOM 1447 C CA . SER A 1 196 ? -15.574 -6.418 23.389 1.00 97.56 196 SER A CA 1
ATOM 1448 C C . SER A 1 196 ? -16.488 -5.191 23.374 1.00 97.56 196 SER A C 1
ATOM 1450 O O . SER A 1 196 ? -17.596 -5.246 23.908 1.00 97.56 196 SER A O 1
ATOM 1452 N N . ASN A 1 197 ? -16.033 -4.084 22.780 1.00 96.56 197 ASN A N 1
ATOM 1453 C CA . ASN A 1 197 ? -16.738 -2.800 22.814 1.00 96.56 197 ASN A CA 1
ATOM 1454 C C . ASN A 1 197 ? -16.629 -1.979 21.514 1.00 96.56 197 ASN A C 1
ATOM 1456 O O . ASN A 1 197 ? -17.348 -0.994 21.360 1.00 96.56 197 ASN A O 1
ATOM 1460 N N . GLY A 1 198 ? -15.779 -2.378 20.566 1.00 97.75 198 GLY A N 1
ATOM 1461 C CA . GLY A 1 198 ? -15.542 -1.706 19.290 1.00 97.75 198 GLY A CA 1
ATOM 1462 C C . GLY A 1 198 ? -14.735 -0.409 19.383 1.00 97.75 198 GLY A C 1
ATOM 1463 O O . GLY A 1 198 ? -14.694 0.333 18.403 1.00 97.75 198 GLY A O 1
ATOM 1464 N N . ASN A 1 199 ? -14.114 -0.097 20.523 1.00 98.00 199 ASN A N 1
ATOM 1465 C CA . ASN A 1 199 ? -13.186 1.029 20.617 1.00 98.00 199 ASN A CA 1
ATOM 1466 C C . ASN A 1 199 ? -11.949 0.752 19.759 1.00 98.00 199 ASN A C 1
ATOM 1468 O O . ASN A 1 199 ? -11.499 -0.390 19.660 1.00 98.00 199 ASN A O 1
ATOM 1472 N N . ILE A 1 200 ? -11.372 1.805 19.184 1.00 98.44 200 ILE A N 1
ATOM 1473 C CA . ILE A 1 200 ? -10.129 1.704 18.414 1.00 98.44 200 ILE A CA 1
ATOM 1474 C C . ILE A 1 200 ? -8.996 2.270 19.265 1.00 98.44 200 ILE A C 1
ATOM 1476 O O . ILE A 1 200 ? -9.104 3.379 19.787 1.00 98.44 200 ILE A O 1
ATOM 1480 N N . TYR A 1 201 ? -7.914 1.514 19.398 1.00 98.25 201 TYR A N 1
ATOM 1481 C CA . TYR A 1 201 ? -6.685 1.927 20.066 1.00 98.25 201 TYR A CA 1
ATOM 1482 C C . TYR A 1 201 ? -5.628 2.192 19.004 1.00 98.25 201 TYR A C 1
ATOM 1484 O O . TYR A 1 201 ? -5.451 1.361 18.122 1.00 98.25 201 TYR A O 1
ATOM 1492 N N . VAL A 1 202 ? -4.934 3.325 19.085 1.00 98.25 202 VAL A N 1
ATOM 1493 C CA . VAL A 1 202 ? -3.921 3.742 18.107 1.00 98.25 202 VAL A CA 1
ATOM 1494 C C . VAL A 1 202 ? -2.602 3.965 18.829 1.00 98.25 202 VAL A C 1
ATOM 1496 O O . VAL A 1 202 ? -2.545 4.773 19.754 1.00 98.25 202 VAL A O 1
ATOM 1499 N N . ALA A 1 203 ? -1.555 3.252 18.426 1.00 97.00 203 ALA A N 1
ATOM 1500 C CA . ALA A 1 203 ? -0.211 3.429 18.958 1.00 97.00 203 ALA A CA 1
ATOM 1501 C C . ALA A 1 203 ? 0.516 4.555 18.213 1.00 97.00 203 ALA A C 1
ATOM 1503 O O . ALA A 1 203 ? 0.602 4.539 16.985 1.00 97.00 203 ALA A O 1
ATOM 1504 N N . GLU A 1 204 ? 1.070 5.508 18.959 1.00 94.88 204 GLU A N 1
ATOM 1505 C CA . GLU A 1 204 ? 1.746 6.694 18.427 1.00 94.88 204 GLU A CA 1
ATOM 1506 C C . GLU A 1 204 ? 3.240 6.669 18.772 1.00 94.88 204 GLU A C 1
ATOM 1508 O O . GLU A 1 204 ? 3.628 6.423 19.922 1.00 94.88 204 GLU A O 1
ATOM 1513 N N . LEU A 1 205 ? 4.097 6.898 17.769 1.00 93.19 205 LEU A N 1
ATOM 1514 C CA . LEU A 1 205 ? 5.547 6.876 17.956 1.00 93.19 205 LEU A CA 1
ATOM 1515 C C . LEU A 1 205 ? 5.989 7.993 18.903 1.00 93.19 205 LEU A C 1
ATOM 1517 O O . LEU A 1 205 ? 5.451 9.101 18.916 1.00 93.19 205 LEU A O 1
ATOM 1521 N N . VAL A 1 206 ? 7.051 7.708 19.655 1.00 88.81 206 VAL A N 1
ATOM 1522 C CA . VAL A 1 206 ? 7.701 8.696 20.505 1.00 88.81 206 VAL A CA 1
ATOM 1523 C C . VAL A 1 206 ? 8.102 9.949 19.716 1.00 88.81 206 VAL A C 1
ATOM 1525 O O . VAL A 1 206 ? 8.820 9.891 18.719 1.00 88.81 206 VAL A O 1
ATOM 1528 N N . SER A 1 207 ? 7.663 11.100 20.210 1.00 84.81 207 SER A N 1
ATOM 1529 C CA . SER A 1 207 ? 8.080 12.418 19.746 1.00 84.81 207 SER A CA 1
ATOM 1530 C C . SER A 1 207 ? 9.119 12.978 20.708 1.00 84.81 207 SER A C 1
ATOM 1532 O O . SER A 1 207 ? 8.876 13.068 21.913 1.00 84.81 207 SER A O 1
ATOM 1534 N N . PHE A 1 208 ? 10.287 13.347 20.185 1.00 84.25 208 PHE A N 1
ATOM 1535 C CA . PHE A 1 208 ? 11.360 13.958 20.967 1.00 84.25 208 PHE A CA 1
ATOM 1536 C C . PHE A 1 208 ? 11.300 15.480 20.853 1.00 84.25 208 PHE A C 1
ATOM 1538 O O . PHE A 1 208 ? 11.248 16.039 19.761 1.00 84.25 208 PHE A O 1
ATOM 1545 N N . THR A 1 209 ? 11.358 16.153 21.995 1.00 81.75 209 THR A N 1
ATOM 1546 C CA . THR A 1 209 ? 11.428 17.612 22.115 1.00 81.75 209 THR A CA 1
ATOM 1547 C C . THR A 1 209 ? 12.643 17.998 22.956 1.00 81.75 209 THR A C 1
ATOM 1549 O O . THR A 1 209 ? 13.249 17.156 23.621 1.00 81.75 209 THR A O 1
ATOM 1552 N N . SER A 1 210 ? 12.999 19.285 22.975 1.00 84.44 210 SER A N 1
ATOM 1553 C CA . SER A 1 210 ? 14.088 19.789 23.824 1.00 84.44 210 SER A CA 1
ATOM 1554 C C . SER A 1 210 ? 13.837 19.597 25.327 1.00 84.44 210 SER A C 1
ATOM 1556 O O . SER A 1 210 ? 14.778 19.700 26.112 1.00 84.44 210 SER A O 1
ATOM 1558 N N . THR A 1 211 ? 12.596 19.315 25.735 1.00 85.75 211 THR A N 1
ATOM 1559 C CA . THR A 1 211 ? 12.181 19.156 27.135 1.00 85.75 211 THR A CA 1
ATOM 1560 C C . THR A 1 211 ? 11.840 17.714 27.519 1.00 85.75 211 THR A C 1
ATOM 1562 O O . THR A 1 211 ? 11.549 17.462 28.687 1.00 85.75 211 THR A O 1
ATOM 1565 N N . GLY A 1 212 ? 11.897 16.757 26.585 1.00 86.06 212 GLY A N 1
ATOM 1566 C CA . GLY A 1 212 ? 11.626 15.345 26.865 1.00 86.06 212 GLY A CA 1
ATOM 1567 C C . GLY A 1 212 ? 11.040 14.578 25.683 1.00 86.06 212 GLY A C 1
ATOM 1568 O O . GLY A 1 212 ? 11.002 15.068 24.555 1.00 86.06 212 GLY A O 1
ATOM 1569 N N . ALA A 1 213 ? 10.580 13.360 25.957 1.00 86.00 213 ALA A N 1
ATOM 1570 C CA . ALA A 1 213 ? 9.977 12.461 24.983 1.00 86.00 213 ALA A CA 1
ATOM 1571 C C . ALA A 1 213 ? 8.532 12.139 25.380 1.00 86.00 213 ALA A C 1
ATOM 1573 O O . ALA A 1 213 ? 8.264 11.875 26.553 1.00 86.00 213 ALA A O 1
ATOM 1574 N N . THR A 1 214 ? 7.613 12.142 24.417 1.00 84.88 214 THR A N 1
ATOM 1575 C CA . THR A 1 214 ? 6.201 11.797 24.635 1.00 84.88 214 THR A CA 1
ATOM 1576 C C . THR A 1 214 ? 5.761 10.715 23.661 1.00 84.88 214 THR A C 1
ATOM 1578 O O . THR A 1 214 ? 6.025 10.827 22.470 1.00 84.88 214 THR A O 1
ATOM 1581 N N . SER A 1 215 ? 5.063 9.697 24.154 1.00 88.69 215 SER A N 1
ATOM 1582 C CA . SER A 1 215 ? 4.383 8.674 23.352 1.00 88.69 215 SER A CA 1
ATOM 1583 C C . SER A 1 215 ? 3.009 8.399 23.952 1.00 88.69 215 SER A C 1
ATOM 1585 O O . SER A 1 215 ? 2.848 8.505 25.173 1.00 88.69 215 SER A O 1
ATOM 1587 N N . SER A 1 216 ? 2.045 7.997 23.132 1.00 93.50 216 SER A N 1
ATOM 1588 C CA . SER A 1 216 ? 0.668 7.750 23.565 1.00 93.50 216 SER A CA 1
ATOM 1589 C C . SER A 1 216 ? 0.079 6.494 22.933 1.00 93.50 216 SER A C 1
ATOM 1591 O O . SER A 1 216 ? 0.544 5.991 21.912 1.00 93.50 216 SER A O 1
ATOM 1593 N N . ILE A 1 217 ? -0.968 5.988 23.585 1.00 95.94 217 ILE A N 1
ATOM 1594 C CA . ILE A 1 217 ? -1.975 5.157 22.936 1.00 95.94 217 ILE A CA 1
ATOM 1595 C C . ILE A 1 217 ? -3.273 5.956 22.983 1.00 95.94 217 ILE A C 1
ATOM 1597 O O . ILE A 1 217 ? -3.826 6.175 24.065 1.00 95.94 217 ILE A O 1
ATOM 1601 N N . SER A 1 218 ? -3.733 6.408 21.823 1.00 95.75 218 SER A N 1
ATOM 1602 C CA . SER A 1 218 ? -4.999 7.121 21.684 1.00 95.75 218 SER A CA 1
ATOM 1603 C C . SER A 1 218 ? -6.162 6.134 21.636 1.00 95.75 218 SER A C 1
ATOM 1605 O O . SER A 1 218 ? -6.043 5.052 21.063 1.00 95.75 218 SER A O 1
ATOM 1607 N N . VAL A 1 219 ? -7.295 6.493 22.246 1.00 96.44 219 VAL A N 1
ATOM 1608 C CA . VAL A 1 219 ? -8.517 5.673 22.235 1.00 96.44 219 VAL A CA 1
ATOM 1609 C C . VAL A 1 219 ? -9.630 6.447 21.556 1.00 96.44 219 VAL A C 1
ATOM 1611 O O . VAL A 1 219 ? -10.037 7.504 22.036 1.00 96.44 219 VAL A O 1
ATOM 1614 N N . LEU A 1 220 ? -10.150 5.896 20.466 1.00 96.56 220 LEU A N 1
ATOM 1615 C CA . LEU A 1 220 ? -11.265 6.451 19.718 1.00 96.56 220 LEU A CA 1
ATOM 1616 C C . LEU A 1 220 ? -12.537 5.711 20.125 1.00 96.56 220 LEU A C 1
ATOM 1618 O O . LEU A 1 220 ? -12.597 4.477 20.116 1.00 96.56 220 LEU A O 1
ATOM 1622 N N . LYS A 1 221 ? -13.554 6.495 20.471 1.00 94.56 221 LYS A N 1
ATOM 1623 C CA . LYS A 1 221 ? -14.888 6.043 20.868 1.00 94.56 221 LYS A CA 1
ATOM 1624 C C . LYS A 1 221 ? -15.921 6.857 20.086 1.00 94.56 221 LYS A C 1
ATOM 1626 O O . LYS A 1 221 ? -15.613 7.996 19.732 1.00 94.56 221 LYS A O 1
ATOM 1631 N N . PRO A 1 222 ? -17.115 6.315 19.806 1.00 86.38 222 PRO A N 1
ATOM 1632 C CA . PRO A 1 222 ? -18.202 7.114 19.255 1.00 86.38 222 PRO A CA 1
ATOM 1633 C C . PRO A 1 222 ? -18.520 8.280 20.202 1.00 86.38 222 PRO A C 1
ATOM 1635 O O . PRO A 1 222 ? -18.441 8.131 21.425 1.00 86.38 222 PRO A O 1
ATOM 1638 N N . GLU A 1 223 ? -18.851 9.440 19.637 1.00 76.75 223 GLU A N 1
ATOM 1639 C CA . GLU A 1 223 ? -19.396 10.544 20.427 1.00 76.75 223 GLU A CA 1
ATOM 1640 C C . GLU A 1 223 ? -20.746 10.103 21.018 1.00 76.75 223 GLU A C 1
ATOM 1642 O O . GLU A 1 223 ? -21.556 9.487 20.319 1.00 76.75 223 GLU A 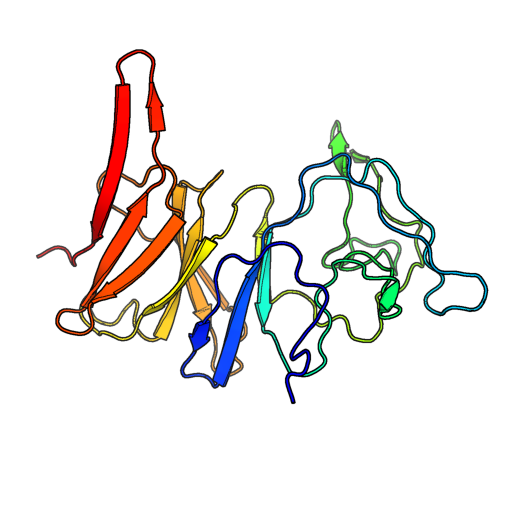O 1
ATOM 1647 N N . ASN A 1 224 ? -20.940 10.346 22.318 1.00 58.84 224 ASN A N 1
ATOM 1648 C CA . ASN A 1 224 ? -22.182 10.022 23.031 1.00 58.84 224 ASN A CA 1
ATOM 1649 C C . ASN A 1 224 ? -23.314 10.982 22.663 1.00 58.84 224 ASN A C 1
ATOM 1651 O O . ASN A 1 224 ? -23.032 12.197 22.558 1.00 58.84 224 ASN A O 1
#

Secondary structure (DSSP, 8-state):
----SSB--------EE-TTS-EEEEEPPPPTTEEEPPPPTT-SS----EEEEPPPEEEEEEE-TT-B-S--BGGGTB-S-TT-B-SSS--TT-----EETTEE---SPPTTBPPPTTB---SEEEEET--EEEEEEE--STTTTTTTTEEEEEETTTT-EEEEEEE-TT--EEEEEEEP-TT--SSEEEEEE-TTT--EEEEEEEEEETTEEEEEEEEE----

pLDDT: mean 92.9, std 8.41, range [54.69, 98.88]

Radius of gyration: 19.26 Å; chains: 1; bounding box: 44×51×51 Å

Foldseek 3Di:
DDDDFEEAADAFQDWDCFPLRWIKTWGAWDAWFDKFDAAPPPQPPGFHIAGRFHTFWIFIARGGGHAHAAHADVVVSRGGGHQAAAAPDDTARWGWHDQDPNRTRGRGTPHRRGHDPRHPHGLDTPTGQQQWAAKDQQDDCQQVPPSHSWIWTHGQTPDLFIKTFDADSVGRTPDIDTDDDVVTGHRWHYWDADPVRRKIWTWHDWDDDPVGIDTDTDIDGHDD